Protein AF-A0A8B9H2R3-F1 (afdb_monomer)

Mean predicted aligned error: 11.05 Å

InterPro domains:
  IPR003730 Multi-copper polyphenol oxidoreductase [PF02578] (75-258)
  IPR003730 Multi-copper polyphenol oxidoreductase [PTHR30616] (64-264)
  IPR003730 Multi-copper polyphenol oxidoreductase [cd16833] (120-267)
  IPR011324 Cytotoxic necrotizing factor-like, catalytic [SSF64438] (66-261)
  IPR038371 Multi-copper polyphenol oxidoreductase superfamily [G3DSA:3.60.140.10] (55-264)

Solvent-accessible surface area (backbone atoms only — not comparable to full-atom values): 15216 Å² total; per-residue (Å²): 142,90,61,79,37,39,41,76,49,78,51,86,62,32,41,37,50,41,83,46,68,91,73,86,72,47,70,51,72,54,79,52,103,81,75,93,83,88,48,78,77,91,81,90,78,80,85,74,85,67,50,32,49,31,44,36,33,38,52,62,80,95,77,79,98,75,77,98,38,62,39,40,34,50,52,49,31,55,88,36,74,38,76,53,82,75,45,43,19,28,37,70,72,64,47,100,90,46,78,60,57,71,66,48,26,49,49,24,38,43,53,47,17,69,75,72,74,46,59,59,91,36,58,44,70,41,44,63,76,53,41,40,44,60,42,51,69,94,48,89,81,66,93,58,19,15,17,40,36,45,62,65,74,56,34,26,40,17,13,58,23,58,56,28,27,24,36,43,36,34,21,80,83,62,50,32,39,34,21,22,27,36,31,75,58,2,41,76,65,35,25,69,44,43,42,51,48,49,44,30,75,76,60,67,38,52,64,71,52,32,36,40,32,70,51,78,48,58,48,48,92,74,33,61,42,50,46,75,68,42,48,62,40,32,74,69,37,65,83,19,40,44,57,69,89,37,84,58,17,26,37,25,62,64,57,39,44,58,39,56,65,56,70,42,78,94,71,59,74,79,130

pLDDT: mean 73.92, std 25.94, range [20.73, 98.5]

Nearest PDB structures (foldseek):
  6dzd-assembly2_B  TM=8.893E-01  e=9.026E-15  Bacillus licheniformis
  6t0y-assembly1_A  TM=8.508E-01  e=7.280E-14  Geobacillus stearothermophilus
  1rw0-assembly1_B  TM=8.699E-01  e=1.132E-12  Salmonella enterica subsp. enterica serovar Typhi
  1z9t-assembly1_A  TM=8.827E-01  e=5.335E-12  Escherichia coli
  7f3v-assembly3_C  TM=8.731E-01  e=5.798E-11  Escherichia coli

Structure (mmCIF, N/CA/C/O backbone):
data_AF-A0A8B9H2R3-F1
#
_entry.id   AF-A0A8B9H2R3-F1
#
loop_
_atom_site.group_PDB
_atom_site.id
_atom_site.type_symbol
_atom_site.label_atom_id
_atom_site.label_alt_id
_atom_site.label_comp_id
_atom_site.label_asym_id
_atom_site.label_entity_id
_atom_site.label_seq_id
_atom_site.pdbx_PDB_ins_code
_atom_site.Cartn_x
_atom_site.Cartn_y
_atom_site.Cartn_z
_atom_site.occupancy
_atom_site.B_iso_or_equiv
_atom_site.auth_seq_id
_atom_site.auth_comp_id
_atom_site.auth_asym_id
_atom_site.auth_atom_id
_atom_site.pdbx_PDB_model_num
ATOM 1 N N . ASN A 1 1 ? -25.495 3.942 -13.132 1.00 41.50 1 ASN A N 1
ATOM 2 C CA . ASN A 1 1 ? -25.615 2.512 -13.490 1.00 41.50 1 ASN A CA 1
ATOM 3 C C . ASN A 1 1 ? -25.112 2.277 -14.911 1.00 41.50 1 ASN A C 1
ATOM 5 O O . ASN A 1 1 ? -25.701 2.877 -15.796 1.00 41.50 1 ASN A O 1
ATOM 9 N N . LYS A 1 2 ? -24.028 1.484 -15.089 1.00 25.61 2 LYS A N 1
ATOM 10 C CA . LYS A 1 2 ? -23.636 0.667 -16.282 1.00 25.61 2 LYS A CA 1
ATOM 11 C C . LYS A 1 2 ? -22.125 0.432 -16.533 1.00 25.61 2 LYS A C 1
ATOM 13 O O . LYS A 1 2 ? -21.813 -0.359 -17.412 1.00 25.61 2 LYS A O 1
ATOM 18 N N . HIS A 1 3 ? -21.182 0.993 -15.760 1.00 32.88 3 HIS A N 1
ATOM 19 C CA . HIS A 1 3 ? -19.737 0.777 -16.034 1.00 32.88 3 HIS A CA 1
ATOM 20 C C . HIS A 1 3 ? -18.832 0.483 -14.821 1.00 32.88 3 HIS A C 1
ATOM 22 O O . HIS A 1 3 ? -17.623 0.668 -14.923 1.00 32.88 3 HIS A O 1
ATOM 28 N N . LEU A 1 4 ? -19.368 0.016 -13.687 1.00 35.28 4 LEU A N 1
ATOM 29 C CA . LEU A 1 4 ? -18.526 -0.644 -12.678 1.00 35.28 4 LEU A CA 1
ATOM 30 C C . LEU A 1 4 ? -18.401 -2.123 -13.047 1.00 35.28 4 LEU A C 1
ATOM 32 O O . LEU A 1 4 ? -19.415 -2.803 -13.170 1.00 35.28 4 LEU A O 1
ATOM 36 N N . LYS A 1 5 ? -17.171 -2.600 -13.242 1.00 36.38 5 LYS A N 1
ATOM 37 C CA . LYS A 1 5 ? -16.864 -4.028 -13.407 1.00 36.38 5 LYS A CA 1
ATOM 38 C C . LYS A 1 5 ? -16.188 -4.524 -12.136 1.00 36.38 5 LYS A C 1
ATOM 40 O O . LYS A 1 5 ? -15.205 -3.915 -11.708 1.00 36.38 5 LYS A O 1
ATOM 45 N N . GLN A 1 6 ? -16.733 -5.587 -11.548 1.00 38.59 6 GLN A N 1
ATOM 46 C CA . GLN A 1 6 ? -16.267 -6.166 -10.292 1.00 38.59 6 GLN A CA 1
ATOM 47 C C . GLN A 1 6 ? -15.914 -7.639 -10.498 1.00 38.59 6 GLN A C 1
ATOM 49 O O . GLN A 1 6 ? -16.788 -8.455 -10.785 1.00 38.59 6 GLN A O 1
ATOM 54 N N . ILE A 1 7 ? -14.641 -7.994 -10.319 1.00 35.56 7 ILE A N 1
ATOM 55 C CA . ILE A 1 7 ? -14.217 -9.400 -10.270 1.00 35.56 7 ILE A CA 1
ATOM 56 C C . ILE A 1 7 ? -14.079 -9.785 -8.801 1.00 35.56 7 ILE A C 1
ATOM 58 O O . ILE A 1 7 ? -13.359 -9.122 -8.054 1.00 35.56 7 ILE A O 1
ATOM 62 N N . THR A 1 8 ? -14.764 -10.852 -8.397 1.00 36.47 8 THR A N 1
ATOM 63 C CA . THR A 1 8 ? -14.609 -11.447 -7.069 1.00 36.47 8 THR A CA 1
ATOM 64 C C . THR A 1 8 ? -13.958 -12.811 -7.219 1.00 36.47 8 THR A C 1
ATOM 66 O O . THR A 1 8 ? -14.508 -13.682 -7.891 1.00 36.47 8 THR A O 1
ATOM 69 N N . LEU A 1 9 ? -12.794 -12.992 -6.599 1.00 34.97 9 LEU A N 1
ATOM 70 C CA . LEU A 1 9 ? -12.113 -14.282 -6.525 1.00 34.97 9 LEU A CA 1
ATOM 71 C C . LEU A 1 9 ? -12.163 -14.794 -5.089 1.00 34.97 9 LEU A C 1
ATOM 73 O O . LEU A 1 9 ? -11.899 -14.051 -4.143 1.00 34.97 9 LEU A O 1
ATOM 77 N N . TYR A 1 10 ? -12.496 -16.072 -4.953 1.00 36.00 10 TYR A N 1
ATOM 78 C CA . TYR A 1 10 ? -12.460 -16.808 -3.697 1.00 36.00 10 TYR A CA 1
ATOM 79 C C . TYR A 1 10 ? -11.305 -17.797 -3.767 1.00 36.00 10 TYR A C 1
ATOM 81 O O . TYR A 1 10 ? -11.218 -18.563 -4.730 1.00 36.00 10 TYR A O 1
ATOM 89 N N . LYS A 1 11 ? -10.411 -17.780 -2.774 1.00 37.78 11 LYS A N 1
ATOM 90 C CA . LYS A 1 11 ? -9.340 -18.778 -2.664 1.00 37.78 11 LYS A CA 1
ATOM 91 C C . LYS A 1 11 ? -8.910 -18.920 -1.204 1.00 37.78 11 LYS A C 1
ATOM 93 O O . LYS A 1 11 ? -8.491 -17.936 -0.606 1.00 37.78 11 LYS A O 1
ATOM 98 N N . ASN A 1 12 ? -9.020 -20.135 -0.661 1.00 38.84 12 ASN A N 1
ATOM 99 C CA . ASN A 1 12 ? -8.671 -20.495 0.723 1.00 38.84 12 ASN A CA 1
ATOM 100 C C . ASN A 1 12 ? -9.286 -19.535 1.761 1.00 38.84 12 ASN A C 1
ATOM 102 O O . ASN A 1 12 ? -8.578 -18.894 2.529 1.00 38.84 12 ASN A O 1
ATOM 106 N N . ASP A 1 13 ? -10.615 -19.401 1.714 1.00 42.34 13 ASP A N 1
ATOM 107 C CA . ASP A 1 13 ? -11.462 -18.607 2.622 1.00 42.34 13 ASP A CA 1
ATOM 108 C C . ASP A 1 13 ? -11.302 -17.077 2.586 1.00 42.34 13 ASP A C 1
ATOM 110 O O . ASP A 1 13 ? -12.127 -16.371 3.164 1.00 42.34 13 ASP A O 1
ATOM 114 N N . LEU A 1 14 ? -10.338 -16.539 1.830 1.00 34.97 14 LEU A N 1
ATOM 115 C CA . LEU A 1 14 ? -10.198 -15.100 1.591 1.00 34.97 14 LEU A CA 1
ATOM 116 C C . LEU A 1 14 ? -10.980 -14.640 0.353 1.00 34.97 14 LEU A C 1
ATOM 118 O O . LEU A 1 14 ? -10.976 -15.288 -0.703 1.00 34.97 14 LEU A O 1
ATOM 122 N N . ARG A 1 15 ? -11.628 -13.474 0.479 1.00 45.41 15 ARG A N 1
ATOM 123 C CA . ARG A 1 15 ? -12.369 -12.812 -0.606 1.00 45.41 15 ARG A CA 1
ATOM 124 C C . ARG A 1 15 ? -11.544 -11.673 -1.199 1.00 45.41 15 ARG A C 1
ATOM 126 O O . ARG A 1 15 ? -11.228 -10.706 -0.505 1.00 45.41 15 ARG A O 1
ATOM 133 N N . PHE A 1 16 ? -11.265 -11.752 -2.497 1.00 41.09 16 PHE A N 1
ATOM 134 C CA . PHE A 1 16 ? -10.576 -10.704 -3.249 1.00 41.09 16 PHE A CA 1
ATOM 135 C C . PHE A 1 16 ? -11.549 -9.974 -4.167 1.00 41.09 16 PHE A C 1
ATOM 137 O O . PHE A 1 16 ? -12.263 -10.610 -4.944 1.00 41.09 16 PHE A O 1
ATOM 144 N N . LEU A 1 17 ? -11.560 -8.644 -4.099 1.00 41.75 17 LEU A N 1
ATOM 145 C CA . LEU A 1 17 ? -12.415 -7.781 -4.915 1.00 41.75 17 LEU A CA 1
ATOM 146 C C . LEU A 1 17 ? -11.566 -6.867 -5.800 1.00 41.75 17 LEU A C 1
ATOM 148 O O . LEU A 1 17 ? -10.666 -6.187 -5.316 1.00 41.75 17 LEU A O 1
ATOM 152 N N . PHE A 1 18 ? -11.882 -6.817 -7.092 1.00 40.34 18 PHE A N 1
ATOM 153 C CA . PHE A 1 18 ? -11.245 -5.928 -8.065 1.00 40.34 18 PHE A CA 1
ATOM 154 C C . PHE A 1 18 ? -12.298 -5.016 -8.688 1.00 40.34 18 PHE A C 1
ATOM 156 O O . PHE A 1 18 ? -13.289 -5.527 -9.204 1.00 40.34 18 PHE A O 1
ATOM 163 N N . PHE A 1 19 ? -12.076 -3.699 -8.693 1.00 38.72 19 PHE A N 1
ATOM 164 C CA . PHE A 1 19 ? -13.013 -2.713 -9.245 1.00 38.72 19 PHE A CA 1
ATOM 165 C C . PHE A 1 19 ? -12.395 -1.902 -10.385 1.00 38.72 19 PHE A C 1
ATOM 167 O O . PHE A 1 19 ? -11.256 -1.447 -10.290 1.00 38.72 19 PHE A O 1
ATOM 174 N N . PHE A 1 20 ? -13.183 -1.649 -11.435 1.00 36.44 20 PHE A N 1
ATOM 175 C CA . PHE A 1 20 ? -12.797 -0.790 -12.558 1.00 36.44 20 PHE A CA 1
ATOM 176 C C . PHE A 1 20 ? -13.928 0.178 -12.931 1.00 36.44 20 PHE A C 1
ATOM 178 O O . PHE A 1 20 ? -15.072 -0.252 -13.093 1.00 36.44 20 PHE A O 1
ATOM 185 N N . LYS A 1 21 ? -13.606 1.470 -13.112 1.00 31.61 21 LYS A N 1
ATOM 186 C CA . LYS A 1 21 ? -14.483 2.470 -13.752 1.00 31.61 21 LYS A CA 1
ATOM 187 C C . LYS A 1 21 ? -13.658 3.588 -14.406 1.00 31.61 21 LYS A C 1
ATOM 189 O O . LYS A 1 21 ? -12.812 4.200 -13.753 1.00 31.61 21 LYS A O 1
ATOM 194 N N . GLU A 1 22 ? -13.912 3.877 -15.681 1.00 32.72 22 GLU A N 1
ATOM 195 C CA . GLU A 1 22 ? -13.288 5.006 -16.386 1.00 32.72 22 GLU A CA 1
ATOM 196 C C . GLU A 1 22 ? -13.935 6.358 -16.019 1.00 32.72 22 GLU A C 1
ATOM 198 O O . GLU A 1 22 ? -15.051 6.411 -15.506 1.00 32.72 22 GLU A O 1
ATOM 203 N N . HIS A 1 23 ? -13.186 7.436 -16.285 1.00 28.81 23 HIS A N 1
ATOM 204 C CA . HIS A 1 23 ? -13.444 8.875 -16.070 1.00 28.81 23 HIS A CA 1
ATOM 205 C C . HIS A 1 23 ? -12.774 9.568 -14.865 1.00 28.81 23 HIS A C 1
ATOM 207 O O . HIS A 1 23 ? -12.112 8.962 -14.027 1.00 28.81 23 HIS A O 1
ATOM 213 N N . THR A 1 24 ? -12.712 10.887 -14.983 1.00 33.31 24 THR A N 1
ATOM 214 C CA . THR A 1 24 ? -11.730 11.847 -14.460 1.00 33.31 24 THR A CA 1
ATOM 215 C C . THR A 1 24 ? -11.852 12.095 -12.954 1.00 33.31 24 THR A C 1
ATOM 217 O O . THR A 1 24 ? -12.936 12.378 -12.472 1.00 33.31 24 THR A O 1
ATOM 220 N N . VAL A 1 25 ? -10.718 12.002 -12.238 1.00 33.78 25 VAL A N 1
ATOM 221 C CA . VAL A 1 25 ? -10.577 12.150 -10.768 1.00 33.78 25 VAL A CA 1
ATOM 222 C C . VAL A 1 25 ? -11.556 11.261 -9.972 1.00 33.78 25 VAL A C 1
ATOM 224 O O . VAL A 1 25 ? -12.448 11.738 -9.286 1.00 33.78 25 VAL A O 1
ATOM 227 N N . ASN A 1 26 ? -11.394 9.936 -10.059 1.00 38.72 26 ASN A N 1
ATOM 228 C CA . ASN A 1 26 ? -12.273 8.987 -9.362 1.00 38.72 26 ASN A CA 1
ATOM 229 C C . ASN A 1 26 ? -11.694 8.604 -7.992 1.00 38.72 26 ASN A C 1
ATOM 231 O O . ASN A 1 26 ? -10.784 7.779 -7.931 1.00 38.72 26 ASN A O 1
ATOM 235 N N . VAL A 1 27 ? -12.255 9.143 -6.907 1.00 31.55 27 VAL A N 1
ATOM 236 C CA . VAL A 1 27 ? -12.296 8.434 -5.618 1.00 31.55 27 VAL A CA 1
ATOM 237 C C . VAL A 1 27 ? -13.293 7.285 -5.794 1.00 31.55 27 VAL A C 1
ATOM 239 O O . VAL A 1 27 ? -14.453 7.511 -6.132 1.00 31.55 27 VAL A O 1
ATOM 242 N N . TYR A 1 28 ? -12.842 6.039 -5.648 1.00 34.47 28 TYR A N 1
ATOM 243 C CA . TYR A 1 28 ? -13.717 4.869 -5.759 1.00 34.47 28 TYR A CA 1
ATOM 244 C C . TYR A 1 28 ? -14.412 4.621 -4.424 1.00 34.47 28 TYR A C 1
ATOM 246 O O . TYR A 1 28 ? -13.976 3.779 -3.655 1.00 34.47 28 TYR A O 1
ATOM 254 N N . GLN A 1 29 ? -15.482 5.359 -4.147 1.00 29.75 29 GLN A N 1
ATOM 255 C CA . GLN A 1 29 ? -16.314 5.108 -2.975 1.00 29.75 29 GLN A CA 1
ATOM 256 C C . GLN A 1 29 ? -17.104 3.808 -3.191 1.00 29.75 29 GLN A C 1
ATOM 258 O O . GLN A 1 29 ? -17.998 3.747 -4.039 1.00 29.75 29 GLN A O 1
ATOM 263 N N . MET A 1 30 ? -16.750 2.748 -2.466 1.00 32.34 30 MET A N 1
ATOM 264 C CA . MET A 1 30 ? -17.578 1.548 -2.372 1.00 32.34 30 MET A CA 1
ATOM 265 C C . MET A 1 30 ? -18.584 1.761 -1.251 1.00 32.34 30 MET A C 1
ATOM 267 O O . MET A 1 30 ? -18.214 1.991 -0.104 1.00 32.34 30 MET A O 1
ATOM 271 N N . PHE A 1 31 ? -19.862 1.717 -1.611 1.00 24.84 31 PHE A N 1
ATOM 272 C CA . PHE A 1 31 ? -20.950 1.691 -0.649 1.00 24.84 31 PHE A CA 1
ATOM 273 C C . PHE A 1 31 ? -21.160 0.250 -0.189 1.00 24.84 31 PHE A C 1
ATOM 275 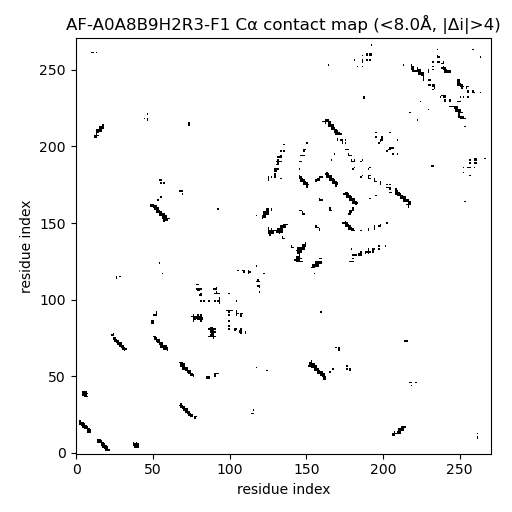O O . PHE A 1 31 ? -21.341 -0.631 -1.023 1.00 24.84 31 PHE A O 1
ATOM 282 N N . CYS A 1 32 ? -21.122 0.069 1.131 1.00 26.02 32 CYS A N 1
ATOM 283 C CA . CYS A 1 32 ? -21.693 -1.011 1.934 1.00 26.02 32 CYS A CA 1
ATOM 284 C C . CYS A 1 32 ? -21.542 -2.453 1.401 1.00 26.02 32 CYS A C 1
ATOM 286 O O . CYS A 1 32 ? -22.191 -2.868 0.441 1.00 26.02 32 CYS A O 1
ATOM 288 N N . ILE A 1 33 ? -20.787 -3.285 2.130 1.00 30.41 33 ILE A N 1
ATOM 289 C CA . ILE A 1 33 ? -20.855 -4.751 2.011 1.00 30.41 33 ILE A CA 1
ATOM 290 C C . ILE A 1 33 ? -22.127 -5.217 2.733 1.00 30.41 33 ILE A C 1
ATOM 292 O O . ILE A 1 33 ? -22.079 -5.783 3.816 1.00 30.41 33 ILE A O 1
ATOM 296 N N . ASN A 1 34 ? -23.280 -4.911 2.146 1.00 26.02 34 ASN A N 1
ATOM 297 C CA . ASN A 1 34 ? -24.566 -5.515 2.475 1.00 26.02 34 ASN A CA 1
ATOM 298 C C . ASN A 1 34 ? -25.500 -5.389 1.266 1.00 26.02 34 ASN A C 1
ATOM 300 O O . ASN A 1 34 ? -26.567 -4.799 1.357 1.00 26.02 34 ASN A O 1
ATOM 304 N N . GLN A 1 35 ? -25.067 -5.903 0.110 1.00 25.45 35 GLN A N 1
ATOM 305 C CA . GLN A 1 35 ? -25.917 -6.600 -0.865 1.00 25.45 35 GLN A CA 1
ATOM 306 C C . GLN A 1 35 ? -25.106 -7.033 -2.096 1.00 25.45 35 GLN A C 1
ATOM 308 O O . GLN A 1 35 ? -24.349 -6.284 -2.706 1.00 25.45 35 GLN A O 1
ATOM 313 N N . THR A 1 36 ? -25.275 -8.308 -2.414 1.00 30.78 36 THR A N 1
ATOM 314 C CA . THR A 1 36 ? -24.676 -9.112 -3.476 1.00 30.78 36 THR A CA 1
ATOM 315 C C . THR A 1 36 ? -24.929 -8.546 -4.873 1.00 30.78 36 THR A C 1
ATOM 317 O O . THR A 1 36 ? -26.082 -8.548 -5.269 1.00 30.78 36 THR A O 1
ATOM 320 N N . PHE A 1 37 ? -23.904 -8.207 -5.672 1.00 23.25 37 PHE A N 1
ATOM 321 C CA . PHE A 1 37 ? -24.012 -8.222 -7.146 1.00 23.25 37 PHE A CA 1
ATOM 322 C C . PHE A 1 37 ? -22.668 -8.535 -7.836 1.00 23.25 37 PHE A C 1
ATOM 324 O O . PHE A 1 37 ? -21.630 -7.950 -7.539 1.00 23.25 37 PHE A O 1
ATOM 331 N N . TYR A 1 38 ? -22.718 -9.501 -8.758 1.00 28.50 38 TYR A N 1
ATOM 332 C CA . TYR A 1 38 ? -21.613 -10.064 -9.543 1.00 28.50 38 TYR A CA 1
ATOM 333 C C . TYR A 1 38 ? -21.508 -9.383 -10.920 1.00 28.50 38 TYR A C 1
ATOM 335 O O . TYR A 1 38 ? -22.547 -9.039 -11.483 1.00 28.50 38 TYR A O 1
ATOM 343 N N . THR A 1 39 ? -20.302 -9.256 -11.508 1.00 20.73 39 THR A N 1
ATOM 344 C CA . THR A 1 39 ? -19.969 -9.723 -12.887 1.00 20.73 39 THR A CA 1
ATOM 345 C C . THR A 1 39 ? -18.567 -9.309 -13.391 1.00 20.73 39 THR A C 1
ATOM 347 O O . THR A 1 39 ? -18.139 -8.157 -13.293 1.00 20.73 39 THR A O 1
ATOM 350 N N . ASN A 1 40 ? -17.901 -10.299 -14.008 1.00 24.97 40 ASN A N 1
ATOM 351 C CA . ASN A 1 40 ? -16.568 -10.312 -14.632 1.00 24.97 40 ASN A CA 1
ATOM 352 C C . ASN A 1 40 ? -16.375 -9.323 -15.796 1.00 24.97 40 ASN A C 1
ATOM 354 O O . ASN A 1 40 ? -17.285 -9.204 -16.603 1.00 24.97 40 ASN A O 1
ATOM 358 N N . VAL A 1 41 ? -15.162 -8.752 -15.959 1.00 22.39 41 VAL A N 1
ATOM 359 C CA . VAL A 1 41 ? -14.411 -8.588 -17.240 1.00 22.39 41 VAL A CA 1
ATOM 360 C C . VAL A 1 41 ? -12.956 -8.147 -16.953 1.00 22.39 41 VAL A C 1
ATOM 362 O O . VAL A 1 41 ? -12.720 -7.223 -16.180 1.00 22.39 41 VAL A O 1
ATOM 365 N N . GLN A 1 42 ? -12.001 -8.770 -17.650 1.00 22.81 42 GLN A N 1
ATOM 366 C CA . GLN A 1 42 ? -10.558 -8.489 -17.690 1.00 22.81 42 GLN A CA 1
ATOM 367 C C . GLN A 1 42 ? -10.247 -7.288 -18.617 1.00 22.81 42 GLN A C 1
ATOM 369 O O . GLN A 1 42 ? -10.690 -7.283 -19.763 1.00 22.81 42 GLN A O 1
ATOM 374 N N . LEU A 1 43 ? -9.481 -6.281 -18.168 1.00 23.66 43 LEU A N 1
ATOM 375 C CA . LEU A 1 43 ? -8.948 -5.211 -19.034 1.00 23.66 43 LEU A CA 1
ATOM 376 C C . LEU A 1 43 ? -7.488 -4.874 -18.686 1.00 23.66 43 LEU A C 1
ATOM 378 O O . LEU A 1 43 ? -7.139 -4.655 -17.526 1.00 23.66 43 LEU A O 1
ATOM 382 N N . GLN A 1 44 ? -6.640 -4.825 -19.717 1.00 23.09 44 GLN A N 1
ATOM 383 C CA . GLN A 1 44 ? -5.236 -4.417 -19.652 1.00 23.09 44 GLN A CA 1
ATOM 384 C C . GLN A 1 44 ? -5.124 -2.885 -19.572 1.00 23.09 44 GLN A C 1
ATOM 386 O O . GLN A 1 44 ? -5.446 -2.185 -20.529 1.00 23.09 44 GLN A O 1
ATOM 391 N N . LEU A 1 45 ? -4.615 -2.358 -18.456 1.00 26.81 45 LEU A N 1
ATOM 392 C CA . LEU A 1 45 ? -4.216 -0.951 -18.344 1.00 26.81 45 LEU A CA 1
ATOM 393 C C . LEU A 1 45 ? -2.758 -0.794 -18.808 1.00 26.81 45 LEU A C 1
ATOM 395 O O . LEU A 1 45 ? -1.869 -1.476 -18.295 1.00 26.81 45 LEU A O 1
ATOM 399 N N . LYS A 1 46 ? -2.499 0.110 -19.765 1.00 22.59 46 LYS A N 1
ATOM 400 C CA . LYS A 1 46 ? -1.131 0.527 -20.127 1.00 22.59 46 LYS A CA 1
ATOM 401 C C . LYS A 1 46 ? -0.500 1.297 -18.951 1.00 22.59 46 LYS A C 1
ATOM 403 O O . LYS A 1 46 ? -1.199 2.103 -18.333 1.00 22.59 46 LYS A O 1
ATOM 408 N N . PRO A 1 47 ? 0.797 1.117 -18.643 1.00 30.12 47 PRO A N 1
ATOM 409 C CA . PRO A 1 47 ? 1.431 1.807 -17.526 1.00 30.12 47 PRO A CA 1
ATOM 410 C C . PRO A 1 47 ? 1.635 3.271 -17.890 1.00 30.12 47 PRO A C 1
ATOM 412 O O . PRO A 1 47 ? 2.405 3.590 -18.797 1.00 30.12 47 PRO A O 1
ATOM 415 N N . GLN A 1 48 ? 0.989 4.171 -17.158 1.00 30.70 48 GLN A N 1
ATOM 416 C CA . GLN A 1 48 ? 1.496 5.529 -17.055 1.00 30.70 48 GLN A CA 1
ATOM 417 C C . GLN A 1 48 ? 2.491 5.552 -15.901 1.00 30.70 48 GLN A C 1
ATOM 419 O O . GLN A 1 48 ? 2.125 5.347 -14.747 1.00 30.70 48 GLN A O 1
ATOM 424 N N . LYS A 1 49 ? 3.764 5.768 -16.243 1.00 30.42 49 LYS A N 1
ATOM 425 C CA . LYS A 1 49 ? 4.815 6.068 -15.274 1.00 30.42 49 LYS A CA 1
ATOM 426 C C . LYS A 1 49 ? 4.371 7.286 -14.440 1.00 30.42 49 LYS A C 1
ATOM 428 O O . LYS A 1 49 ? 3.799 8.232 -14.984 1.00 30.42 49 LYS A O 1
ATOM 433 N N . TYR A 1 50 ? 4.712 7.260 -13.153 1.00 36.25 50 TYR A N 1
ATOM 434 C CA . TYR A 1 50 ? 4.697 8.362 -12.172 1.00 36.25 50 TYR A CA 1
ATOM 435 C C . TYR A 1 50 ? 3.472 8.493 -11.230 1.00 36.25 50 TYR A C 1
ATOM 437 O O . TYR A 1 50 ? 2.339 8.706 -11.654 1.00 36.25 50 TYR A O 1
ATOM 445 N N . SER A 1 51 ? 3.825 8.388 -9.934 1.00 35.62 51 SER A N 1
ATOM 446 C CA . SER A 1 51 ? 3.154 8.615 -8.639 1.00 35.62 51 SER A CA 1
ATOM 447 C C . SER A 1 51 ? 1.639 8.474 -8.520 1.00 35.62 51 SER A C 1
ATOM 449 O O . SER A 1 51 ? 0.880 9.337 -8.949 1.00 35.62 51 SER A O 1
ATOM 451 N N . ILE A 1 52 ? 1.226 7.439 -7.784 1.00 44.12 52 ILE A N 1
ATOM 452 C CA . ILE A 1 52 ? -0.115 7.297 -7.228 1.00 44.12 52 ILE A CA 1
ATOM 453 C C . ILE A 1 52 ? 0.029 7.141 -5.696 1.00 44.12 52 ILE A C 1
ATOM 455 O O . ILE A 1 52 ? 0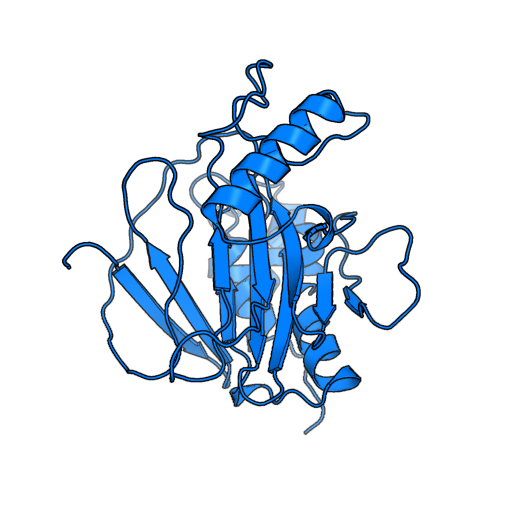.992 6.558 -5.199 1.00 44.12 52 ILE A O 1
ATOM 459 N N . THR A 1 53 ? -0.866 7.727 -4.907 1.00 44.19 53 THR A N 1
ATOM 460 C CA . THR A 1 53 ? -0.857 7.562 -3.441 1.00 44.19 53 THR A CA 1
ATOM 461 C C . THR A 1 53 ? -2.248 7.146 -2.992 1.00 44.19 53 THR A C 1
ATOM 463 O O . THR A 1 53 ? -3.237 7.735 -3.416 1.00 44.19 53 THR A O 1
ATOM 466 N N . PHE A 1 54 ? -2.359 6.104 -2.176 1.00 52.53 54 PHE A N 1
ATOM 467 C CA . PHE A 1 54 ? -3.621 5.389 -1.973 1.00 52.53 54 PHE A CA 1
ATOM 468 C C . PHE A 1 54 ? -4.056 5.403 -0.512 1.00 52.53 54 PHE A C 1
ATOM 470 O O . PHE A 1 54 ? -3.198 5.458 0.363 1.00 52.53 54 PHE A O 1
ATOM 477 N N . PHE A 1 55 ? -5.364 5.354 -0.242 1.00 40.09 55 PHE A N 1
ATOM 478 C CA . PHE A 1 55 ? -5.899 5.549 1.107 1.00 40.09 55 PHE A CA 1
ATOM 479 C C . PHE A 1 55 ? -7.178 4.742 1.381 1.00 40.09 55 PHE A C 1
ATOM 481 O O . PHE A 1 55 ? -7.974 4.449 0.494 1.00 40.09 55 PHE A O 1
ATOM 488 N N . LEU A 1 56 ? -7.376 4.388 2.644 1.00 44.66 56 LEU A N 1
ATOM 489 C CA . LEU A 1 56 ? -8.508 3.651 3.187 1.00 44.66 56 LEU A CA 1
ATOM 490 C C . LEU A 1 56 ? -9.044 4.428 4.390 1.00 44.66 56 LEU A C 1
ATOM 492 O O . LEU A 1 56 ? -8.301 4.722 5.319 1.00 44.66 56 LEU A O 1
ATOM 496 N N . ILE A 1 57 ? -10.322 4.784 4.364 1.00 44.47 57 ILE A N 1
ATOM 497 C CA . ILE A 1 57 ? -11.000 5.585 5.386 1.00 44.47 57 ILE A CA 1
ATOM 498 C C . ILE A 1 57 ? -11.853 4.653 6.256 1.00 44.47 57 ILE A C 1
ATOM 500 O O . ILE A 1 57 ? -12.876 4.123 5.820 1.00 44.47 57 ILE A O 1
ATOM 504 N N . LEU A 1 58 ? -11.505 4.515 7.531 1.00 42.44 58 LEU A N 1
ATOM 505 C CA . LEU A 1 58 ? -12.450 4.029 8.534 1.00 42.44 58 LEU A CA 1
ATOM 506 C C . LEU A 1 58 ? -13.392 5.184 8.889 1.00 42.44 58 LEU A C 1
ATOM 508 O O . LEU A 1 58 ? -13.153 5.961 9.814 1.00 42.44 58 LEU A O 1
ATOM 512 N N . GLN A 1 59 ? -14.459 5.340 8.111 1.00 37.97 59 GLN A N 1
ATOM 513 C CA . GLN A 1 59 ? -15.489 6.319 8.421 1.00 37.97 59 GLN A CA 1
ATOM 514 C C . GLN A 1 59 ? -16.443 5.699 9.436 1.00 37.97 59 GLN A C 1
ATOM 516 O O . GLN A 1 59 ? -17.176 4.763 9.143 1.00 37.97 59 GLN A O 1
ATOM 521 N N . THR A 1 60 ? -16.473 6.263 10.633 1.00 34.38 60 THR A N 1
ATOM 522 C CA . THR A 1 60 ? -17.663 6.189 11.471 1.00 34.38 60 THR A CA 1
ATOM 523 C C . THR A 1 60 ? -18.124 7.621 11.645 1.00 34.38 60 THR A C 1
ATOM 525 O O . THR A 1 60 ? -17.381 8.413 12.207 1.00 34.38 60 THR A O 1
ATOM 528 N N . HIS A 1 61 ? -19.301 7.980 11.138 1.00 32.88 61 HIS A N 1
ATOM 529 C CA . HIS A 1 61 ? -20.313 8.589 11.995 1.00 32.88 61 HIS A CA 1
ATOM 530 C C . HIS A 1 61 ? -21.675 8.711 11.308 1.00 32.88 61 HIS A C 1
ATOM 532 O O . HIS A 1 61 ? -21.813 9.131 10.164 1.00 32.88 61 HIS A O 1
ATOM 538 N N . SER A 1 62 ? -22.669 8.326 12.109 1.00 39.62 62 SER A N 1
ATOM 539 C CA . SER A 1 62 ? -24.100 8.587 12.021 1.00 39.62 62 SER A CA 1
ATOM 540 C C . SER A 1 62 ? -24.447 9.953 11.428 1.00 39.62 62 SER A C 1
ATOM 542 O O . SER A 1 62 ? -24.329 10.952 12.131 1.00 39.62 62 SER A O 1
ATOM 544 N N . ILE A 1 63 ? -25.034 9.956 10.229 1.00 35.00 63 ILE A N 1
ATOM 545 C CA . ILE A 1 63 ? -26.212 10.771 9.906 1.00 35.00 63 ILE A CA 1
ATOM 546 C C . ILE A 1 63 ? -27.114 9.907 9.009 1.00 35.00 63 ILE A C 1
ATOM 548 O O . ILE A 1 63 ? -26.757 9.573 7.885 1.00 35.00 63 ILE A O 1
ATOM 552 N N . SER A 1 64 ? -28.286 9.546 9.536 1.00 34.06 64 SER A N 1
ATOM 553 C CA . SER A 1 64 ? -29.364 8.755 8.914 1.00 34.06 64 SER A CA 1
ATOM 554 C C . SER A 1 64 ? -29.092 7.255 8.670 1.00 34.06 64 SER A C 1
ATOM 556 O O . SER A 1 64 ? -28.494 6.839 7.689 1.00 34.06 64 SER A O 1
ATOM 558 N N . ASN A 1 65 ? -29.584 6.439 9.608 1.00 32.38 65 ASN A N 1
ATOM 559 C CA . ASN A 1 65 ? -30.091 5.068 9.453 1.00 32.38 65 ASN A CA 1
ATOM 560 C C . ASN A 1 65 ? -29.560 4.222 8.269 1.00 32.38 65 ASN A C 1
ATOM 562 O O . ASN A 1 65 ? -30.321 3.908 7.358 1.00 32.38 65 ASN A O 1
ATOM 566 N N . SER A 1 66 ? -28.292 3.788 8.300 1.00 36.47 66 SER A N 1
ATOM 567 C CA . SER A 1 66 ? -27.865 2.438 7.852 1.00 36.47 66 SER A CA 1
ATOM 568 C C . SER A 1 66 ? -26.355 2.163 8.065 1.00 36.47 66 SER A C 1
ATOM 570 O O . SER A 1 66 ? -25.501 2.748 7.416 1.00 36.47 66 SER A O 1
ATOM 572 N N . THR A 1 67 ? -26.075 1.263 9.021 1.00 44.59 67 THR A N 1
ATOM 573 C CA . THR A 1 67 ? -24.955 0.297 9.215 1.00 44.59 67 THR A CA 1
ATOM 574 C C . THR A 1 67 ? -23.499 0.585 8.777 1.00 44.59 67 THR A C 1
ATOM 576 O O . THR A 1 67 ? -23.219 0.749 7.595 1.00 44.59 67 THR A O 1
ATOM 579 N N . ASP A 1 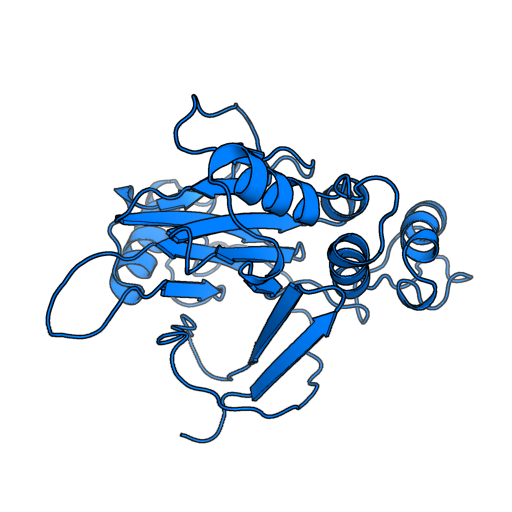68 ? -22.574 0.456 9.748 1.00 53.00 68 ASP A N 1
ATOM 580 C CA . ASP A 1 68 ? -21.166 -0.011 9.665 1.00 53.00 68 ASP A CA 1
ATOM 581 C C . ASP A 1 68 ? -20.547 -0.111 8.250 1.00 53.00 68 ASP A C 1
ATOM 583 O O . ASP A 1 68 ? -20.453 -1.193 7.669 1.00 53.00 68 ASP A O 1
ATOM 587 N N . CYS A 1 69 ? -20.104 1.016 7.683 1.00 61.69 69 CYS A N 1
ATOM 588 C CA . CYS A 1 69 ? -19.523 1.070 6.339 1.00 61.69 69 CYS A CA 1
ATOM 589 C C . CYS A 1 69 ? -18.075 1.574 6.375 1.00 61.69 69 CYS A C 1
ATOM 591 O O . CYS A 1 69 ? -17.786 2.603 6.976 1.00 61.69 69 CYS A O 1
ATOM 593 N N . PHE A 1 70 ? -17.172 0.882 5.679 1.00 71.12 70 PHE A N 1
ATOM 594 C CA . PHE A 1 70 ? -15.812 1.364 5.426 1.00 71.12 70 PHE A CA 1
ATOM 595 C C . PHE A 1 70 ? -15.796 2.155 4.124 1.00 71.12 70 PHE A C 1
ATOM 597 O O . PHE A 1 70 ? -16.317 1.687 3.111 1.00 71.12 70 PHE A O 1
ATOM 604 N N . SER A 1 71 ? -15.155 3.318 4.134 1.00 78.06 71 SER A N 1
ATOM 605 C CA . SER A 1 71 ? -14.908 4.100 2.926 1.00 78.06 71 SER A CA 1
ATOM 606 C C . SER A 1 71 ? -13.504 3.785 2.420 1.00 78.06 71 SER A C 1
ATOM 608 O O . SER A 1 71 ? -12.552 3.669 3.180 1.00 78.06 71 SER A O 1
ATOM 610 N N . HIS A 1 72 ? -13.320 3.621 1.119 1.00 79.75 72 HIS A N 1
ATOM 611 C CA . HIS A 1 72 ? -11.997 3.326 0.570 1.00 79.75 72 HIS A CA 1
ATOM 612 C C . HIS A 1 72 ? -11.778 4.049 -0.749 1.00 79.75 72 HIS A C 1
ATOM 614 O O . HIS A 1 72 ? -12.725 4.586 -1.319 1.00 79.75 72 HIS A O 1
ATOM 620 N N . GLY A 1 73 ? -10.538 4.112 -1.230 1.00 79.75 73 GLY A N 1
ATOM 621 C CA . GLY A 1 73 ? -10.284 4.735 -2.516 1.00 79.75 73 GLY A CA 1
ATOM 622 C C . GLY A 1 73 ? -8.851 4.612 -3.009 1.00 79.75 73 GLY A C 1
ATOM 623 O O . GLY A 1 73 ? -7.879 4.563 -2.261 1.00 79.75 73 GLY A O 1
ATOM 624 N N . PHE A 1 74 ? -8.713 4.636 -4.329 1.00 79.94 74 PHE A N 1
ATOM 625 C CA . PHE A 1 74 ? -7.421 4.767 -4.982 1.00 79.94 74 PHE A CA 1
ATOM 626 C C . PHE A 1 74 ? -7.379 6.108 -5.708 1.00 79.94 74 PHE A C 1
ATOM 628 O O . PHE A 1 74 ? -8.198 6.335 -6.599 1.00 79.94 74 PHE A O 1
ATOM 635 N N . THR A 1 75 ? -6.460 7.006 -5.330 1.00 82.38 75 THR A N 1
ATOM 636 C CA . THR A 1 75 ? -6.338 8.283 -6.047 1.00 82.38 75 THR A CA 1
ATOM 637 C C . THR A 1 75 ? -5.800 8.067 -7.457 1.00 82.38 75 THR A C 1
ATOM 639 O O . THR A 1 75 ? -5.243 7.024 -7.799 1.00 82.38 75 THR A O 1
ATOM 642 N N . LYS A 1 76 ? -5.952 9.094 -8.287 1.00 81.25 76 LYS A N 1
ATOM 643 C CA . LYS A 1 76 ? -5.175 9.274 -9.513 1.00 81.25 76 LYS A CA 1
ATOM 644 C C . LYS A 1 76 ? -4.203 10.428 -9.279 1.00 81.25 76 LYS A C 1
ATOM 646 O O . LYS A 1 76 ? -4.402 11.233 -8.378 1.00 81.25 76 LYS A O 1
ATOM 651 N N . ARG A 1 77 ? -3.223 10.598 -10.166 1.00 83.88 77 ARG A N 1
ATOM 652 C CA . ARG A 1 77 ? -2.321 11.765 -10.148 1.00 83.88 77 ARG A CA 1
ATOM 653 C C . ARG A 1 77 ? -2.997 13.108 -10.478 1.00 83.88 77 ARG A C 1
ATOM 655 O O . ARG A 1 77 ? -2.338 14.140 -10.499 1.00 83.88 77 ARG A O 1
ATOM 662 N N . THR A 1 78 ? -4.281 13.126 -10.818 1.00 86.00 78 THR A N 1
ATOM 663 C CA . THR A 1 78 ? -5.030 14.320 -11.250 1.00 86.00 78 THR A CA 1
ATOM 664 C C . THR A 1 78 ? -5.778 14.974 -10.087 1.00 86.00 78 THR A C 1
ATOM 666 O O . THR A 1 78 ? -6.297 14.252 -9.242 1.00 86.00 78 THR A O 1
ATOM 669 N N . GLY A 1 79 ? -5.930 16.301 -10.104 1.00 84.69 79 GLY A N 1
ATOM 670 C CA . GLY A 1 79 ? -6.775 17.050 -9.158 1.00 84.69 79 GLY A CA 1
ATOM 671 C C . GLY A 1 79 ? -6.022 17.815 -8.064 1.00 84.69 79 GLY A C 1
ATOM 672 O O . GLY A 1 79 ? -6.656 18.418 -7.199 1.00 84.69 79 GLY A O 1
ATOM 673 N N . GLY A 1 80 ? -4.688 17.814 -8.096 1.00 91.12 80 GLY A N 1
ATOM 674 C CA . GLY A 1 80 ? -3.865 18.561 -7.144 1.00 91.12 80 GLY A CA 1
ATOM 675 C C . GLY A 1 80 ? -3.221 19.811 -7.740 1.00 91.12 80 GLY A C 1
ATOM 676 O O . GLY A 1 80 ? -3.628 20.284 -8.801 1.00 91.12 80 GLY A O 1
ATOM 677 N N . ILE A 1 81 ? -2.221 20.342 -7.040 1.00 94.62 81 ILE A N 1
ATOM 678 C CA . ILE A 1 81 ? -1.525 21.594 -7.367 1.00 94.62 81 ILE A CA 1
ATOM 679 C C . ILE A 1 81 ? -0.011 21.439 -7.570 1.00 94.62 81 ILE A C 1
ATOM 681 O O . ILE A 1 81 ? 0.691 22.432 -7.747 1.00 94.62 81 ILE A O 1
ATOM 685 N N . SER A 1 82 ? 0.513 20.212 -7.559 1.00 92.12 82 SER A N 1
ATOM 686 C CA . SER A 1 82 ? 1.924 19.950 -7.844 1.00 92.12 82 SER A CA 1
ATOM 687 C C . SER A 1 82 ? 2.263 20.361 -9.279 1.00 92.12 82 SER A C 1
ATOM 689 O O . SER A 1 82 ? 1.644 19.890 -10.240 1.00 92.12 82 SER A O 1
ATOM 691 N N . SER A 1 83 ? 3.256 21.237 -9.433 1.00 91.25 83 SER A N 1
ATOM 692 C CA . SER A 1 83 ? 3.659 21.807 -10.728 1.00 91.25 83 SER A CA 1
ATOM 693 C C . SER A 1 83 ? 4.842 21.082 -11.373 1.00 91.25 83 SER A C 1
ATOM 695 O O . SER A 1 83 ? 5.015 21.144 -12.589 1.00 91.25 83 SER A O 1
ATOM 697 N N . ILE A 1 84 ? 5.641 20.351 -10.590 1.00 89.12 84 ILE A N 1
ATOM 698 C CA . ILE A 1 84 ? 6.767 19.562 -11.102 1.00 89.12 84 ILE A CA 1
ATOM 699 C C . ILE A 1 84 ? 6.221 18.455 -12.006 1.00 89.12 84 ILE A C 1
ATOM 701 O O . ILE A 1 84 ? 5.402 17.653 -11.572 1.00 89.12 84 ILE A O 1
ATOM 705 N N . SER A 1 85 ? 6.692 18.363 -13.250 1.00 86.88 85 SER A N 1
ATOM 706 C CA . SER A 1 85 ? 6.135 17.461 -14.277 1.00 86.88 85 SER A CA 1
ATOM 707 C C . SER A 1 85 ? 6.040 15.986 -13.849 1.00 86.88 85 SER A C 1
ATOM 709 O O . SER A 1 85 ? 5.067 15.294 -14.163 1.00 86.88 85 SER A O 1
ATOM 711 N N . THR A 1 86 ? 7.013 15.500 -13.077 1.00 85.69 86 THR A N 1
ATOM 712 C CA . THR A 1 86 ? 7.052 14.125 -12.550 1.00 85.69 86 THR A CA 1
ATOM 713 C C . THR A 1 86 ? 6.166 13.902 -11.321 1.00 85.69 86 THR A C 1
ATOM 715 O O . THR A 1 86 ? 5.902 12.752 -10.977 1.00 85.69 86 THR A O 1
ATOM 718 N N . LEU A 1 87 ? 5.690 14.973 -10.679 1.00 86.44 87 LEU A N 1
ATOM 719 C CA . LEU A 1 87 ? 4.829 14.950 -9.488 1.00 86.44 87 LEU A CA 1
ATOM 720 C C . LEU A 1 87 ? 3.425 15.507 -9.767 1.00 86.44 87 LEU A C 1
ATOM 722 O O . LEU A 1 87 ? 2.520 15.349 -8.954 1.00 86.44 87 LEU A O 1
ATOM 726 N N . SER A 1 88 ? 3.223 16.143 -10.923 1.00 86.56 88 SER A N 1
ATOM 727 C CA . SER A 1 88 ? 1.975 16.814 -11.249 1.00 86.56 88 SER A CA 1
ATOM 728 C C . SER A 1 88 ? 0.831 15.809 -11.399 1.00 86.56 88 SER A C 1
ATOM 730 O O . SER A 1 88 ? 0.978 14.783 -12.063 1.00 86.56 88 SER A O 1
ATOM 732 N N . SER A 1 89 ? -0.345 16.024 -10.825 1.00 90.12 89 SER A N 1
ATOM 733 C CA . SER A 1 89 ? -0.808 17.203 -10.075 1.00 90.12 89 SER A CA 1
ATOM 734 C C . SER A 1 89 ? -1.103 16.903 -8.601 1.00 90.12 89 SER A C 1
ATOM 736 O O . SER A 1 89 ? -0.923 17.775 -7.765 1.00 90.12 89 SER A O 1
ATOM 738 N N . LEU A 1 90 ? -1.544 15.688 -8.260 1.00 90.19 90 LEU A N 1
ATOM 739 C CA . LEU A 1 90 ? -1.970 15.292 -6.915 1.00 90.19 90 LEU A CA 1
ATOM 740 C C . LEU A 1 90 ? -0.912 14.410 -6.247 1.00 90.19 90 LEU A C 1
ATOM 742 O O . LEU A 1 90 ? -1.093 13.205 -6.084 1.00 90.19 90 LEU A O 1
ATOM 746 N N . ASN A 1 91 ? 0.213 15.009 -5.875 1.00 90.19 91 ASN A N 1
ATOM 747 C CA . ASN A 1 91 ? 1.229 14.320 -5.093 1.00 90.19 91 ASN A CA 1
ATOM 748 C C . ASN A 1 91 ? 0.930 14.444 -3.592 1.00 90.19 91 ASN A C 1
ATOM 750 O O . ASN A 1 91 ? 0.832 15.547 -3.056 1.00 90.19 91 ASN A O 1
ATOM 754 N N . LEU A 1 92 ? 0.807 13.306 -2.912 1.00 89.06 92 LEU A N 1
ATOM 755 C CA . LEU A 1 92 ? 0.452 13.228 -1.487 1.00 89.06 92 LEU A CA 1
ATOM 756 C C . LEU A 1 92 ? 1.640 12.853 -0.592 1.00 89.06 92 LEU A C 1
ATOM 758 O O . LEU A 1 92 ? 1.466 12.558 0.586 1.00 89.06 92 LEU A O 1
ATOM 762 N N . PHE A 1 93 ? 2.848 12.817 -1.149 1.00 83.81 93 PHE A N 1
ATOM 763 C CA . PHE A 1 93 ? 4.045 12.422 -0.422 1.00 83.81 93 PHE A CA 1
ATOM 764 C C . PHE A 1 93 ? 5.251 13.246 -0.874 1.00 83.81 93 PHE A C 1
ATOM 766 O O . PHE A 1 93 ? 5.469 13.448 -2.067 1.00 83.81 93 PHE A O 1
ATOM 773 N N . SER A 1 94 ? 6.070 13.690 0.075 1.00 79.19 94 SER A N 1
ATOM 774 C CA . SER A 1 94 ? 7.354 14.334 -0.210 1.00 79.19 94 SER A CA 1
ATOM 775 C C . SER A 1 94 ? 8.468 13.563 0.482 1.00 79.19 94 SER A C 1
ATOM 777 O O . SER A 1 94 ? 8.312 13.092 1.606 1.00 79.19 94 SER A O 1
ATOM 77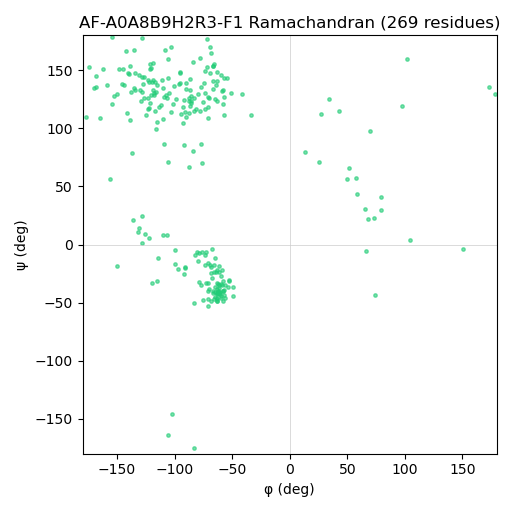9 N N . SER A 1 95 ? 9.597 13.416 -0.204 1.00 72.69 95 SER A N 1
ATOM 780 C CA . SER A 1 95 ? 10.806 12.794 0.337 1.00 72.69 95 SER A CA 1
ATOM 781 C C . SER A 1 95 ? 12.028 13.621 -0.025 1.00 72.69 95 SER A C 1
ATOM 783 O O . SER A 1 95 ? 11.992 14.446 -0.938 1.00 72.69 95 SER A O 1
ATOM 785 N N . SER A 1 96 ? 13.160 13.329 0.612 1.00 69.88 96 SER A N 1
ATOM 786 C CA . SER A 1 96 ? 14.450 13.939 0.263 1.00 69.88 96 SER A CA 1
ATOM 787 C C . SER A 1 96 ? 14.804 13.805 -1.229 1.00 69.88 96 SER A C 1
ATOM 789 O O . SER A 1 96 ? 15.444 14.692 -1.794 1.00 69.88 96 SER A O 1
ATOM 791 N N . ARG A 1 97 ? 14.344 12.729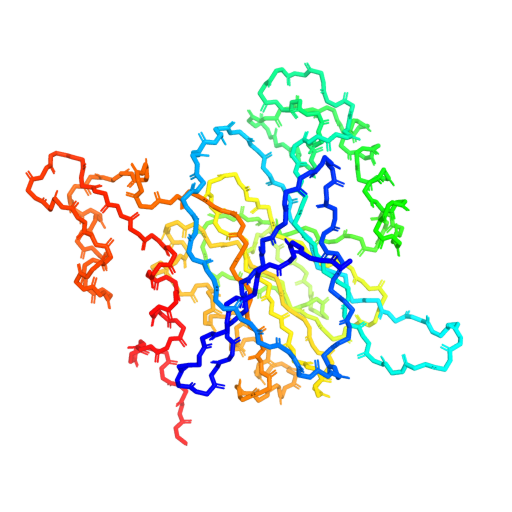 -1.886 1.00 64.50 97 ARG A N 1
ATOM 792 C CA . ARG A 1 97 ? 14.600 12.425 -3.305 1.00 64.50 97 ARG A CA 1
ATOM 793 C C . ARG A 1 97 ? 13.550 12.978 -4.276 1.00 64.50 97 ARG A C 1
ATOM 795 O O . ARG A 1 97 ? 13.838 13.085 -5.463 1.00 64.50 97 ARG A O 1
ATOM 802 N N . ARG A 1 98 ? 12.336 13.295 -3.814 1.00 63.84 98 ARG A N 1
ATOM 803 C CA . ARG A 1 98 ? 11.219 13.789 -4.645 1.00 63.84 98 ARG A CA 1
ATOM 804 C C . ARG A 1 98 ? 10.507 14.903 -3.898 1.00 63.84 98 ARG A C 1
ATOM 806 O O . ARG A 1 98 ? 9.826 14.624 -2.914 1.00 63.84 98 ARG A O 1
ATOM 813 N N . ARG A 1 99 ? 10.695 16.145 -4.344 1.00 71.56 99 ARG A N 1
ATOM 814 C CA . ARG A 1 99 ? 10.319 17.324 -3.564 1.00 71.56 99 ARG A CA 1
ATOM 815 C C . ARG A 1 99 ? 9.233 18.137 -4.244 1.00 71.56 99 ARG A C 1
ATOM 817 O O . ARG A 1 99 ? 9.538 18.973 -5.079 1.00 71.56 99 ARG A O 1
ATOM 824 N N . ASP A 1 100 ? 8.001 17.933 -3.800 1.00 85.75 100 ASP A N 1
ATOM 825 C CA . ASP A 1 100 ? 7.092 19.062 -3.601 1.00 85.75 100 ASP A CA 1
ATOM 826 C C . ASP A 1 100 ? 7.363 19.683 -2.224 1.00 85.75 100 ASP A C 1
ATOM 828 O O . ASP A 1 100 ? 7.876 19.011 -1.318 1.00 85.75 100 ASP A O 1
ATOM 832 N N . SER A 1 101 ? 6.997 20.955 -2.050 1.00 89.75 101 SER A N 1
ATOM 833 C CA . SER A 1 101 ? 6.993 21.580 -0.726 1.00 89.75 101 SER A CA 1
ATOM 834 C C . SER A 1 101 ? 5.947 20.920 0.180 1.00 89.75 101 SER A C 1
ATOM 836 O O . SER A 1 101 ? 4.947 20.366 -0.283 1.00 89.75 101 SER A O 1
ATOM 838 N N . THR A 1 102 ? 6.151 21.005 1.495 1.00 90.25 102 THR A N 1
ATOM 839 C CA . THR A 1 102 ? 5.177 20.510 2.480 1.00 90.25 102 THR A CA 1
ATOM 840 C C . THR A 1 102 ? 3.818 21.192 2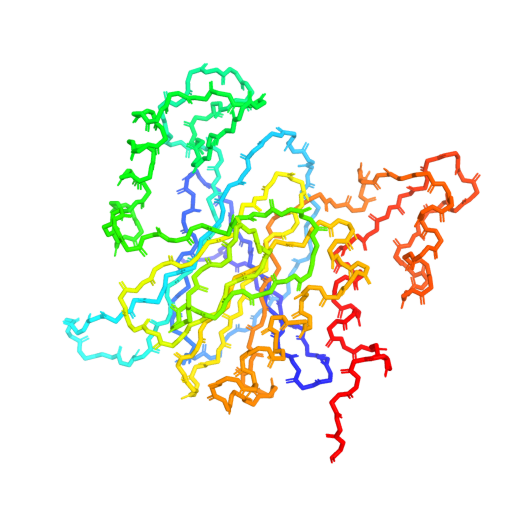.327 1.00 90.25 102 THR A C 1
ATOM 842 O O . THR A 1 102 ? 2.798 20.527 2.462 1.00 90.25 102 THR A O 1
ATOM 845 N N . ALA A 1 103 ? 3.792 22.478 1.958 1.00 93.88 103 ALA A N 1
ATOM 846 C CA . ALA A 1 103 ? 2.562 23.222 1.683 1.00 93.88 103 ALA A CA 1
ATOM 847 C C . ALA A 1 103 ? 1.779 22.656 0.482 1.00 93.88 103 ALA A C 1
ATOM 849 O O . ALA A 1 103 ? 0.561 22.517 0.557 1.00 93.88 103 ALA A O 1
ATOM 850 N N . VAL A 1 104 ? 2.468 22.275 -0.601 1.00 93.88 104 VAL A N 1
ATOM 851 C CA . VAL A 1 104 ? 1.834 21.661 -1.783 1.00 93.88 104 VAL A CA 1
ATOM 852 C C . VAL A 1 104 ? 1.233 20.299 -1.439 1.00 93.88 104 VAL A C 1
ATOM 854 O O . VAL A 1 104 ? 0.085 20.026 -1.786 1.00 93.88 104 VAL A O 1
ATOM 857 N N . VAL A 1 105 ? 1.976 19.458 -0.714 1.00 92.75 105 VAL A N 1
ATOM 858 C CA . VAL A 1 105 ? 1.477 18.145 -0.277 1.00 92.75 105 VAL A CA 1
ATOM 859 C C . VAL A 1 105 ? 0.304 18.287 0.696 1.00 92.75 105 VAL A C 1
ATOM 861 O O . VAL A 1 105 ? -0.681 17.563 0.563 1.00 92.75 105 VAL A O 1
ATOM 864 N N . ALA A 1 106 ? 0.371 19.239 1.631 1.00 94.50 106 ALA A N 1
ATOM 865 C CA . ALA A 1 106 ? -0.711 19.514 2.573 1.00 94.50 106 ALA A CA 1
ATOM 866 C C . ALA A 1 106 ? -1.990 19.986 1.862 1.00 94.50 106 ALA A C 1
ATOM 868 O O . ALA A 1 106 ? -3.074 19.498 2.174 1.00 94.50 106 ALA A O 1
ATOM 869 N N . GLU A 1 107 ? -1.881 20.868 0.865 1.00 95.94 107 GLU A N 1
ATOM 870 C CA . GLU A 1 107 ? -3.037 21.303 0.071 1.00 95.94 107 GLU A CA 1
ATOM 871 C C . GLU A 1 107 ? -3.610 20.161 -0.780 1.00 95.94 107 GLU A C 1
ATOM 873 O O . GLU A 1 107 ? -4.828 19.997 -0.851 1.00 95.94 107 GLU A O 1
ATOM 878 N N . ASN A 1 108 ? -2.763 19.320 -1.381 1.00 93.62 108 ASN A N 1
ATOM 879 C CA . ASN A 1 108 ? -3.221 18.125 -2.095 1.00 93.62 108 ASN A CA 1
ATOM 880 C C . ASN A 1 108 ? -3.977 17.163 -1.163 1.00 93.62 108 ASN A C 1
ATOM 882 O O . ASN A 1 108 ? -5.021 16.632 -1.548 1.00 93.62 108 ASN A O 1
ATOM 886 N N . LEU A 1 109 ? -3.492 16.969 0.068 1.00 93.38 109 LEU A N 1
ATOM 887 C CA . LEU A 1 109 ? -4.171 16.156 1.075 1.00 93.38 109 LEU A CA 1
ATOM 888 C C . LEU A 1 109 ? -5.498 16.783 1.514 1.00 93.38 109 LEU A C 1
ATOM 890 O O . LEU A 1 109 ? -6.496 16.076 1.603 1.00 93.38 109 LEU A O 1
ATOM 894 N N . ARG A 1 110 ? -5.545 18.104 1.719 1.00 95.38 110 ARG A N 1
ATOM 895 C CA . ARG A 1 110 ? -6.783 18.829 2.039 1.00 95.38 110 ARG A CA 1
ATOM 896 C C . ARG A 1 110 ? -7.827 18.688 0.931 1.00 95.38 110 ARG A C 1
ATOM 898 O O . ARG A 1 110 ? -8.995 18.441 1.217 1.00 95.38 110 ARG A O 1
ATOM 905 N N . ARG A 1 111 ? -7.419 18.795 -0.339 1.00 91.69 111 ARG A N 1
ATOM 906 C CA . ARG A 1 111 ? -8.300 18.571 -1.501 1.00 91.69 111 ARG A CA 1
ATOM 907 C C . ARG A 1 111 ? -8.831 17.149 -1.552 1.00 91.69 111 ARG A C 1
ATOM 909 O O . ARG A 1 111 ? -10.009 16.956 -1.844 1.00 91.69 111 ARG A O 1
ATOM 916 N N . LEU A 1 112 ? -7.975 16.170 -1.265 1.00 87.25 112 LEU A N 1
ATOM 917 C CA . LEU A 1 112 ? -8.399 14.782 -1.176 1.00 87.25 112 LEU A CA 1
ATOM 918 C C . LEU A 1 112 ? -9.414 14.588 -0.043 1.00 87.25 112 LEU A C 1
ATOM 920 O O . LEU A 1 112 ? -10.467 14.003 -0.279 1.00 87.25 112 LEU A O 1
ATOM 924 N N . GLY A 1 113 ? -9.111 15.106 1.147 1.00 85.50 113 GLY A N 1
ATOM 925 C CA . GLY A 1 113 ? -9.977 15.037 2.319 1.00 85.50 113 GLY A CA 1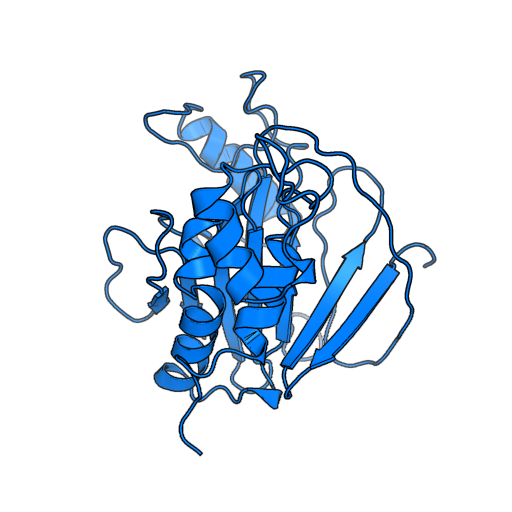
ATOM 926 C C . GLY A 1 113 ? -11.361 15.622 2.060 1.00 85.50 113 GLY A C 1
ATOM 927 O O . GLY A 1 113 ? -12.364 14.956 2.302 1.00 85.50 113 GLY A O 1
ATOM 928 N N . LEU A 1 114 ? -11.423 16.798 1.424 1.00 86.75 114 LEU A N 1
ATOM 929 C CA . LEU A 1 114 ? -12.679 17.437 1.022 1.00 86.75 114 LEU A CA 1
ATOM 930 C C . LEU A 1 114 ? -13.528 16.555 0.090 1.00 86.75 114 LEU A C 1
ATOM 932 O O . LEU A 1 114 ? -14.746 16.525 0.216 1.00 86.75 114 LEU A O 1
ATOM 936 N N . GLN A 1 115 ? -12.898 15.849 -0.854 1.00 83.50 115 GLN A N 1
ATOM 937 C CA . GLN A 1 115 ? -13.606 14.981 -1.803 1.00 83.50 115 GLN A CA 1
ATOM 938 C C . GLN A 1 115 ? -14.003 13.632 -1.198 1.00 83.50 115 GLN A C 1
ATOM 940 O O . GLN A 1 115 ? -15.012 13.055 -1.589 1.00 83.50 115 GLN A O 1
ATOM 945 N N . ALA A 1 116 ? -13.198 13.109 -0.276 1.00 80.44 116 ALA A N 1
ATOM 946 C CA . ALA A 1 116 ? -13.380 11.778 0.291 1.00 80.44 116 ALA A CA 1
ATOM 947 C C . ALA A 1 116 ? -14.069 11.783 1.670 1.00 80.44 116 ALA A C 1
ATOM 949 O O . ALA A 1 116 ? -14.384 10.719 2.198 1.00 80.44 116 ALA A O 1
ATOM 950 N N . GLY A 1 117 ? -14.331 12.963 2.241 1.00 83.38 117 GLY A N 1
ATOM 951 C CA . GLY A 1 117 ? -15.052 13.139 3.500 1.00 83.38 117 GLY A CA 1
ATOM 952 C C . GLY A 1 117 ? -14.202 12.886 4.747 1.00 83.38 117 GLY A C 1
ATOM 953 O O . GLY A 1 117 ? -14.681 12.248 5.683 1.00 83.38 117 GLY A O 1
ATOM 954 N N . PHE A 1 118 ? -12.949 13.346 4.759 1.00 84.31 118 PHE A N 1
ATOM 955 C CA . PHE A 1 118 ? -12.085 13.302 5.943 1.00 84.31 118 PHE A CA 1
ATOM 956 C C . PHE A 1 118 ? -11.275 14.587 6.112 1.00 84.31 118 PHE A C 1
ATOM 958 O O . PHE A 1 118 ? -10.934 15.261 5.141 1.00 84.31 118 PHE A O 1
ATOM 965 N N . GLU A 1 119 ? -10.904 14.887 7.350 1.00 91.38 119 GLU A N 1
ATOM 966 C CA . GLU A 1 119 ? -10.000 15.979 7.686 1.00 91.38 119 GLU A CA 1
ATOM 967 C C . GLU A 1 119 ? -8.535 15.521 7.620 1.00 91.38 119 GLU A C 1
ATOM 969 O O . GLU A 1 119 ? -8.222 14.404 8.042 1.00 91.38 119 GLU A O 1
ATOM 974 N N . PRO A 1 120 ? -7.587 16.360 7.155 1.00 92.25 120 PRO A N 1
ATOM 975 C CA . PRO A 1 120 ? -6.184 15.966 6.992 1.00 92.25 120 PRO A CA 1
ATOM 976 C C . PRO A 1 120 ? -5.524 15.348 8.231 1.00 92.25 120 PRO A C 1
ATOM 978 O O . PRO A 1 120 ? -4.659 14.489 8.091 1.00 92.25 120 PRO A O 1
ATOM 981 N N . HIS A 1 121 ? -5.930 15.745 9.441 1.00 94.25 121 HIS A N 1
ATOM 982 C CA . HIS A 1 121 ? -5.376 15.200 10.685 1.00 94.25 121 HIS A CA 1
ATOM 983 C C . HIS A 1 121 ? -5.799 13.747 10.964 1.00 94.25 121 HIS A C 1
ATOM 985 O O . HIS A 1 121 ? -5.197 13.095 11.811 1.00 94.25 121 HIS A O 1
ATOM 991 N N . GLN A 1 122 ? -6.830 13.241 10.281 1.00 92.75 122 GLN A N 1
ATOM 992 C CA . GLN A 1 122 ? -7.271 11.847 10.366 1.00 92.75 122 GLN A CA 1
ATOM 993 C C . GLN A 1 122 ? -6.424 10.932 9.470 1.00 92.75 122 GLN A C 1
ATOM 995 O O . GLN A 1 122 ? -6.586 9.717 9.519 1.00 92.75 122 GLN A O 1
ATOM 1000 N N . PHE A 1 123 ? -5.559 11.491 8.617 1.00 92.81 123 PHE A N 1
ATOM 1001 C CA . PHE A 1 123 ? -4.819 10.758 7.596 1.00 92.81 123 PHE A CA 1
ATOM 1002 C C . PHE A 1 123 ? -3.447 10.276 8.073 1.00 92.81 123 PHE A C 1
ATOM 1004 O O . PHE A 1 123 ? -2.572 11.061 8.435 1.00 92.81 123 PHE A O 1
ATOM 1011 N N . HIS A 1 124 ? -3.226 8.969 7.968 1.00 94.31 124 HIS A N 1
ATOM 1012 C CA . HIS A 1 124 ? -2.011 8.277 8.368 1.00 94.31 124 HIS A CA 1
ATOM 1013 C C . HIS A 1 124 ? -1.450 7.475 7.195 1.00 94.31 124 HIS A C 1
ATOM 1015 O O . HIS A 1 124 ? -2.020 6.474 6.768 1.00 94.31 124 HIS A O 1
ATOM 1021 N N . LEU A 1 125 ? -0.303 7.906 6.675 1.00 92.75 125 LEU A N 1
ATOM 1022 C CA . LEU A 1 125 ? 0.388 7.246 5.570 1.00 92.75 125 LEU A CA 1
ATOM 1023 C C . LEU A 1 125 ? 1.467 6.289 6.082 1.00 92.75 125 LEU A C 1
ATOM 1025 O O . LEU A 1 125 ? 2.232 6.645 6.978 1.00 92.75 125 LEU A O 1
ATOM 1029 N N . ALA A 1 126 ? 1.576 5.115 5.459 1.00 93.75 126 ALA A N 1
ATOM 1030 C CA . ALA A 1 126 ? 2.631 4.153 5.743 1.00 93.75 126 ALA A CA 1
ATOM 1031 C C . ALA A 1 126 ? 4.024 4.753 5.517 1.00 93.75 126 ALA A C 1
ATOM 1033 O O . ALA A 1 126 ? 4.297 5.362 4.475 1.00 93.75 126 ALA A O 1
ATOM 1034 N N . LYS A 1 127 ? 4.919 4.559 6.492 1.00 93.94 127 LYS A N 1
ATOM 1035 C CA . LYS A 1 127 ? 6.313 5.019 6.448 1.00 93.94 127 LYS A CA 1
ATOM 1036 C C . LYS A 1 127 ? 7.187 3.959 5.774 1.00 93.94 127 LYS A C 1
ATOM 1038 O O . LYS A 1 127 ? 8.018 3.321 6.411 1.00 93.94 127 LYS A O 1
ATOM 1043 N N . VAL A 1 128 ? 6.945 3.753 4.484 1.00 92.38 128 VAL A N 1
ATOM 1044 C CA . VAL A 1 128 ? 7.430 2.583 3.736 1.00 92.38 128 VAL A CA 1
ATOM 1045 C C . VAL A 1 128 ? 8.955 2.504 3.640 1.00 92.38 128 VAL A C 1
ATOM 1047 O O . VAL A 1 128 ? 9.621 3.495 3.324 1.00 92.38 128 VAL A O 1
ATOM 1050 N N . ASN A 1 129 ? 9.508 1.303 3.830 1.00 93.94 129 ASN A N 1
ATOM 1051 C CA . ASN A 1 129 ? 10.919 0.996 3.568 1.00 93.94 129 ASN A CA 1
ATOM 1052 C C . ASN A 1 129 ? 11.097 -0.215 2.617 1.00 93.94 129 ASN A C 1
ATOM 1054 O O . ASN A 1 129 ? 12.229 -0.621 2.351 1.00 93.94 129 ASN A O 1
ATOM 1058 N N . HIS A 1 130 ? 10.001 -0.707 2.020 1.00 93.06 130 HIS A N 1
ATOM 1059 C CA . HIS A 1 130 ? 9.922 -1.888 1.151 1.00 93.06 130 HIS A CA 1
ATOM 1060 C C . HIS A 1 130 ? 10.239 -3.212 1.872 1.00 93.06 130 HIS A C 1
ATOM 1062 O O . HIS A 1 130 ? 10.756 -4.145 1.240 1.00 93.06 130 HIS A O 1
ATOM 1068 N N . ALA A 1 131 ? 9.940 -3.3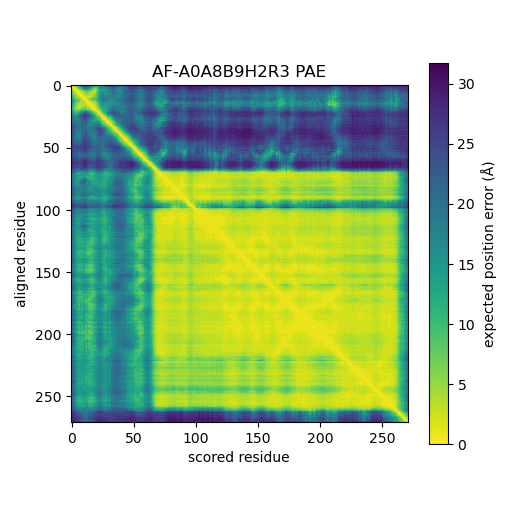00 3.170 1.00 94.56 131 ALA A N 1
ATOM 1069 C CA . ALA A 1 131 ? 10.018 -4.524 3.962 1.00 94.56 131 ALA A CA 1
ATOM 1070 C C . ALA A 1 131 ? 8.617 -5.128 4.185 1.00 94.56 131 ALA A C 1
ATOM 1072 O O . ALA A 1 131 ? 7.768 -5.105 3.291 1.00 94.56 131 ALA A O 1
ATOM 1073 N N . SER A 1 132 ? 8.403 -5.743 5.349 1.00 96.12 132 SER A N 1
ATOM 1074 C CA . SER A 1 132 ? 7.174 -6.457 5.711 1.00 96.12 132 SER A CA 1
ATOM 1075 C C . SER A 1 132 ? 6.624 -6.081 7.091 1.00 96.12 132 SER A C 1
ATOM 1077 O O . SER A 1 132 ? 5.725 -6.759 7.583 1.00 96.12 132 SER A O 1
ATOM 1079 N N . ASP A 1 133 ? 7.152 -5.029 7.721 1.00 97.44 133 ASP A N 1
ATOM 1080 C CA . ASP A 1 133 ? 6.724 -4.611 9.057 1.00 97.44 133 ASP A CA 1
ATOM 1081 C C . ASP A 1 133 ? 5.353 -3.928 9.015 1.00 97.44 133 ASP A C 1
ATOM 1083 O O . ASP A 1 133 ? 5.063 -3.119 8.126 1.00 97.44 133 ASP A O 1
ATOM 1087 N N . VAL A 1 134 ? 4.515 -4.242 10.005 1.00 98.31 134 VAL A N 1
ATOM 1088 C CA . VAL A 1 134 ? 3.147 -3.729 10.125 1.00 98.31 134 VAL A CA 1
ATOM 1089 C C . VAL A 1 134 ? 2.999 -2.997 11.449 1.00 98.31 134 VAL A C 1
ATOM 1091 O O . VAL A 1 134 ? 3.187 -3.573 12.519 1.00 98.31 134 VAL A O 1
ATOM 1094 N N . TRP A 1 135 ? 2.633 -1.721 11.384 1.00 98.50 135 TRP A N 1
ATOM 1095 C CA . TRP A 1 135 ? 2.332 -0.929 12.564 1.00 98.50 135 TRP A CA 1
ATOM 1096 C C . TRP A 1 135 ? 0.873 -1.109 12.992 1.00 98.50 135 TRP A C 1
ATOM 1098 O O . TRP A 1 135 ? -0.062 -0.909 12.216 1.00 98.50 135 TRP A O 1
ATOM 1108 N N . VAL A 1 136 ? 0.681 -1.448 14.263 1.00 98.44 136 VAL A N 1
ATOM 1109 C CA . VAL A 1 136 ? -0.625 -1.464 14.925 1.00 98.44 136 VAL A CA 1
ATOM 1110 C C . VAL A 1 136 ? -0.836 -0.089 15.546 1.00 98.44 136 VAL A C 1
ATOM 1112 O O . VAL A 1 136 ? -0.108 0.276 16.466 1.00 98.44 136 VAL A O 1
ATOM 1115 N N . MET A 1 137 ? -1.811 0.680 15.058 1.00 96.25 137 MET A N 1
ATOM 1116 C CA . MET A 1 137 ? -1.953 2.111 15.387 1.00 96.25 137 MET A CA 1
ATOM 1117 C C . MET A 1 137 ? -2.124 2.416 16.889 1.00 96.25 137 MET A C 1
ATOM 1119 O O . MET A 1 137 ? -1.818 3.518 17.333 1.00 96.25 137 MET A O 1
ATOM 1123 N N . SER A 1 138 ? -2.574 1.447 17.691 1.00 93.62 138 SER A N 1
ATOM 1124 C CA . SER A 1 138 ? -2.667 1.562 19.155 1.00 93.62 138 SER A CA 1
ATOM 1125 C C . SER A 1 138 ? -1.316 1.491 19.884 1.00 93.62 138 SER A C 1
ATOM 1127 O O . SER A 1 138 ? -1.263 1.740 21.087 1.00 93.62 138 SER A O 1
ATOM 1129 N N . LYS A 1 139 ? -0.227 1.148 19.187 1.00 95.94 139 LYS A N 1
ATOM 1130 C CA . LYS A 1 139 ? 1.133 1.022 19.732 1.00 95.94 139 LYS A CA 1
ATOM 1131 C C . LYS A 1 139 ? 2.006 2.206 19.296 1.00 95.94 139 LYS A C 1
ATOM 1133 O O . LYS A 1 139 ? 1.702 2.838 18.281 1.00 95.94 139 LYS A O 1
ATOM 1138 N N . PRO A 1 140 ? 3.122 2.496 19.995 1.00 96.44 140 PRO A N 1
ATOM 1139 C CA . PRO A 1 140 ? 4.086 3.495 19.542 1.00 96.44 140 PRO A CA 1
ATOM 1140 C C . PRO A 1 140 ? 4.509 3.260 18.086 1.00 96.44 140 PRO A C 1
ATOM 1142 O O . PRO A 1 140 ? 4.841 2.138 17.700 1.00 96.44 140 PRO A O 1
ATOM 1145 N N . ALA A 1 141 ? 4.465 4.314 17.269 1.00 93.38 141 ALA A N 1
ATOM 1146 C CA . ALA A 1 141 ? 4.787 4.219 15.850 1.00 93.38 141 ALA A CA 1
ATOM 1147 C C . ALA A 1 141 ? 6.289 3.972 15.639 1.00 93.38 141 ALA A C 1
ATOM 1149 O O . ALA A 1 141 ? 7.090 4.788 16.103 1.00 93.38 141 ALA A O 1
ATOM 1150 N N . PRO A 1 142 ? 6.689 2.924 14.891 1.00 95.06 142 PRO A N 1
ATOM 1151 C CA . PRO A 1 142 ? 8.081 2.745 14.517 1.00 95.06 142 PRO A CA 1
ATOM 1152 C C . PRO A 1 142 ? 8.529 3.815 13.509 1.00 95.06 142 PRO A C 1
ATOM 1154 O O . PRO A 1 142 ? 7.725 4.580 12.949 1.00 95.06 142 PRO A O 1
ATOM 1157 N N . GLU A 1 143 ? 9.839 3.870 13.267 1.00 95.31 143 GLU A N 1
ATOM 1158 C CA . GLU A 1 143 ? 10.428 4.782 12.281 1.00 95.31 143 GLU A CA 1
ATOM 1159 C C . GLU A 1 143 ? 9.943 4.482 10.860 1.00 95.31 143 GLU A C 1
ATOM 1161 O O . GLU A 1 143 ? 9.669 5.406 10.093 1.00 95.31 143 GLU A O 1
ATOM 1166 N N . SER A 1 144 ? 9.793 3.197 10.528 1.00 96.38 144 SER A N 1
ATOM 1167 C CA . SER A 1 144 ? 9.318 2.732 9.228 1.00 96.38 144 SER A CA 1
ATOM 1168 C C . SER A 1 144 ? 8.460 1.478 9.355 1.00 96.38 144 SER A C 1
ATOM 1170 O O . SER A 1 144 ? 8.589 0.722 10.316 1.00 96.38 144 SER A O 1
ATOM 1172 N N . TYR A 1 145 ? 7.533 1.326 8.417 1.00 97.44 145 TYR A N 1
ATOM 1173 C CA . TYR A 1 145 ? 6.606 0.209 8.301 1.00 97.44 145 TYR A CA 1
ATOM 1174 C C . TYR A 1 145 ? 5.921 0.269 6.936 1.00 97.44 145 TYR A C 1
ATOM 1176 O O . TYR A 1 145 ? 5.613 1.348 6.417 1.00 97.44 145 TYR A O 1
ATOM 1184 N N . ASP A 1 146 ? 5.649 -0.898 6.370 1.00 97.25 146 ASP A N 1
ATOM 1185 C CA . ASP A 1 146 ? 4.998 -1.031 5.071 1.00 97.25 146 ASP A CA 1
ATOM 1186 C C . ASP A 1 146 ? 3.504 -1.331 5.213 1.00 97.25 146 ASP A C 1
ATOM 1188 O O . ASP A 1 146 ? 2.760 -1.094 4.267 1.00 97.25 146 ASP A O 1
ATOM 1192 N N . GLY A 1 147 ? 3.043 -1.771 6.388 1.00 97.56 147 GLY A N 1
ATOM 1193 C CA . GLY A 1 147 ? 1.628 -1.956 6.711 1.00 97.56 147 GLY A CA 1
ATOM 1194 C C . GLY A 1 147 ? 1.156 -1.121 7.902 1.00 97.56 147 GLY A C 1
ATOM 1195 O O . GLY A 1 147 ? 1.927 -0.832 8.813 1.00 97.56 147 GLY A O 1
ATOM 1196 N N . ILE A 1 148 ? -0.127 -0.766 7.918 1.00 98.19 148 ILE A N 1
ATOM 1197 C CA . ILE A 1 148 ? -0.842 -0.199 9.069 1.00 98.19 148 ILE A CA 1
ATOM 1198 C C . ILE A 1 148 ? -2.099 -1.026 9.299 1.00 98.19 148 ILE A C 1
ATOM 1200 O O . ILE A 1 148 ? -2.796 -1.329 8.332 1.00 98.19 148 ILE A O 1
ATOM 1204 N N . VAL A 1 149 ? -2.423 -1.333 10.554 1.00 98.19 149 VAL A N 1
ATOM 1205 C CA . VAL A 1 149 ? -3.716 -1.907 10.954 1.00 98.19 149 VAL A CA 1
ATOM 1206 C C . VAL A 1 149 ? -4.316 -1.153 12.137 1.00 98.19 149 VAL A C 1
ATOM 1208 O O . VAL A 1 149 ? -3.594 -0.658 13.008 1.00 98.19 149 VAL A O 1
ATOM 1211 N N . THR A 1 150 ? -5.644 -1.048 12.171 1.00 96.75 150 THR A N 1
ATOM 1212 C CA . THR A 1 150 ? -6.370 -0.382 13.260 1.00 96.75 150 THR A CA 1
ATOM 1213 C C . THR A 1 150 ? -7.850 -0.767 13.283 1.00 96.75 150 THR A C 1
ATOM 1215 O O . THR A 1 150 ? -8.437 -1.052 12.240 1.00 96.75 150 THR A O 1
ATOM 1218 N N . ASN A 1 151 ? -8.457 -0.735 14.469 1.00 94.25 151 ASN A N 1
ATOM 1219 C CA . ASN A 1 151 ? -9.909 -0.757 14.676 1.00 94.25 151 ASN A CA 1
ATOM 1220 C C . ASN A 1 151 ? -10.444 0.589 15.203 1.00 94.25 151 ASN A C 1
ATOM 1222 O O . ASN A 1 151 ? -11.599 0.682 15.616 1.00 94.25 151 ASN A O 1
ATOM 1226 N N . GLN A 1 152 ? -9.595 1.623 15.247 1.00 92.94 152 GLN A N 1
ATOM 1227 C CA . GLN A 1 152 ? -9.988 2.930 15.756 1.00 92.94 152 GLN A CA 1
ATOM 1228 C C . GLN A 1 152 ? -10.946 3.610 14.766 1.00 92.94 152 GLN A C 1
ATOM 1230 O O . GLN A 1 152 ? -10.613 3.728 13.586 1.00 92.94 152 GLN A O 1
ATOM 1235 N N . PRO A 1 153 ? -12.125 4.067 15.212 1.00 87.94 153 PRO A N 1
ATOM 1236 C CA . PRO A 1 153 ? -13.041 4.828 14.373 1.00 87.94 153 PRO A CA 1
ATOM 1237 C C . PRO A 1 153 ? -12.475 6.201 13.986 1.00 87.94 153 PRO A C 1
ATOM 1239 O O . PRO A 1 153 ? -11.698 6.796 14.730 1.00 87.94 153 PRO A O 1
ATOM 1242 N N . GLY A 1 154 ? -12.920 6.742 12.848 1.00 85.19 154 GLY A N 1
ATOM 1243 C CA . GLY A 1 154 ? -12.636 8.129 12.464 1.00 85.19 154 GLY A CA 1
ATOM 1244 C C . GLY A 1 154 ? -11.194 8.388 12.020 1.00 85.19 154 GLY A C 1
ATOM 1245 O O . GLY A 1 154 ? -10.739 9.530 12.084 1.00 85.19 154 GLY A O 1
ATOM 1246 N N . VAL A 1 155 ? -10.483 7.353 11.567 1.00 91.19 155 VAL A N 1
ATOM 1247 C CA . VAL A 1 155 ? -9.116 7.452 11.034 1.00 91.19 155 VAL A CA 1
ATOM 1248 C C . VAL A 1 155 ? -9.059 7.006 9.576 1.00 91.19 155 VAL A C 1
ATOM 1250 O O . VAL A 1 155 ? -9.872 6.214 9.100 1.00 91.19 155 VAL A O 1
ATOM 1253 N N . VAL A 1 156 ? -8.055 7.492 8.858 1.00 91.38 156 VAL A N 1
ATOM 1254 C CA . VAL A 1 156 ? -7.754 7.139 7.472 1.00 91.38 156 VAL A CA 1
ATOM 1255 C C . VAL A 1 156 ? -6.340 6.588 7.429 1.00 91.38 156 VAL A C 1
ATOM 1257 O O . VAL A 1 156 ? -5.397 7.308 7.734 1.00 91.38 156 VAL A O 1
ATOM 1260 N N . ILE A 1 157 ? -6.170 5.326 7.046 1.00 95.25 157 ILE A N 1
ATOM 1261 C CA . ILE A 1 157 ? -4.849 4.718 6.854 1.00 95.25 157 ILE A CA 1
ATOM 1262 C C . ILE A 1 157 ? -4.554 4.558 5.370 1.00 95.25 157 ILE A C 1
ATOM 1264 O O . ILE A 1 157 ? -5.431 4.276 4.561 1.00 95.25 157 ILE A O 1
ATOM 1268 N N . ALA A 1 158 ? -3.307 4.753 4.986 1.00 91.81 158 ALA A N 1
ATOM 1269 C CA . ALA A 1 158 ? -2.921 4.874 3.595 1.00 91.81 158 ALA A CA 1
ATOM 1270 C C . ALA A 1 158 ? -1.598 4.165 3.330 1.00 91.81 158 ALA A C 1
ATOM 1272 O O . ALA A 1 158 ? -0.708 4.152 4.175 1.00 91.81 158 ALA A O 1
ATOM 1273 N N . ALA A 1 159 ? -1.447 3.626 2.123 1.00 90.81 159 ALA A N 1
ATOM 1274 C CA . ALA A 1 159 ? -0.194 3.068 1.634 1.00 90.81 159 ALA A CA 1
ATOM 1275 C C . ALA A 1 159 ? 0.196 3.788 0.331 1.00 90.81 159 ALA A C 1
ATOM 1277 O O . ALA A 1 159 ? -0.614 3.868 -0.599 1.00 90.81 159 ALA A O 1
ATOM 1278 N N . PRO A 1 160 ? 1.413 4.348 0.222 1.00 89.12 160 PRO A N 1
ATOM 1279 C CA . PRO A 1 160 ? 1.848 5.000 -1.009 1.00 89.12 160 PRO A CA 1
ATOM 1280 C C . PRO A 1 160 ? 2.118 3.959 -2.105 1.00 89.12 160 PRO A C 1
ATOM 1282 O O . PRO A 1 160 ? 2.506 2.831 -1.803 1.00 89.12 160 PRO A O 1
ATOM 1285 N N . GLY A 1 161 ? 1.980 4.314 -3.388 1.00 82.44 161 GLY A N 1
ATOM 1286 C CA . GLY A 1 161 ? 2.335 3.380 -4.459 1.00 82.44 161 GLY A CA 1
ATOM 1287 C C . GLY A 1 161 ? 2.481 4.010 -5.845 1.00 82.44 161 GLY A C 1
ATOM 1288 O O . GLY A 1 161 ? 1.527 4.354 -6.525 1.00 82.44 161 GLY A O 1
ATOM 1289 N N . ALA A 1 162 ? 3.713 4.085 -6.327 1.00 81.69 162 ALA A N 1
ATOM 1290 C CA . ALA A 1 162 ? 4.016 4.401 -7.716 1.00 81.69 162 ALA A CA 1
ATOM 1291 C C . ALA A 1 162 ? 4.681 3.159 -8.306 1.00 81.69 162 ALA A C 1
ATOM 1293 O O . ALA A 1 162 ? 5.814 2.870 -7.935 1.00 81.69 162 ALA A O 1
ATOM 1294 N N . ASP A 1 163 ? 3.965 2.399 -9.132 1.00 85.81 163 ASP A N 1
ATOM 1295 C CA . ASP A 1 163 ? 4.323 1.050 -9.612 1.00 85.81 163 ASP A CA 1
ATOM 1296 C C . ASP A 1 163 ? 4.162 -0.071 -8.567 1.00 85.81 163 ASP A C 1
ATOM 1298 O O . ASP A 1 163 ? 3.590 -1.111 -8.892 1.00 85.81 163 ASP A O 1
ATOM 1302 N N . CYS A 1 164 ? 4.582 0.132 -7.314 1.00 90.06 164 CYS A N 1
ATOM 1303 C CA . CYS A 1 164 ? 4.316 -0.820 -6.222 1.00 90.06 164 CYS A CA 1
ATOM 1304 C C . CYS A 1 164 ? 2.818 -0.901 -5.885 1.00 90.06 164 CYS A C 1
ATOM 1306 O O . CYS A 1 164 ? 2.070 0.052 -6.106 1.00 90.06 164 CYS A O 1
ATOM 1308 N N . MET A 1 165 ? 2.381 -2.037 -5.342 1.00 87.44 165 MET A N 1
ATOM 1309 C CA . MET A 1 165 ? 0.970 -2.320 -5.089 1.00 87.44 165 MET A CA 1
ATOM 1310 C C . MET A 1 165 ? 0.497 -1.778 -3.740 1.00 87.44 165 MET A C 1
ATOM 1312 O O . MET A 1 165 ? 1.025 -2.193 -2.714 1.00 87.44 165 MET A O 1
ATOM 1316 N N . PRO A 1 166 ? -0.540 -0.932 -3.692 1.00 88.06 166 PRO A N 1
ATOM 1317 C CA . PRO A 1 166 ? -1.294 -0.727 -2.464 1.00 88.06 166 PRO A CA 1
ATOM 1318 C C . PRO A 1 166 ? -2.234 -1.916 -2.230 1.00 88.06 166 PRO A C 1
ATOM 1320 O O . PRO A 1 166 ? -2.937 -2.373 -3.136 1.00 88.06 166 PRO A O 1
ATOM 1323 N N . LEU A 1 167 ? -2.280 -2.391 -0.998 1.00 89.44 167 LEU A N 1
ATOM 1324 C CA . LEU A 1 167 ? -3.206 -3.414 -0.540 1.00 89.44 167 LEU A CA 1
ATOM 1325 C C . LEU A 1 167 ? -4.108 -2.796 0.516 1.00 89.44 167 LEU A C 1
ATOM 1327 O O . LEU A 1 167 ? -3.610 -2.144 1.431 1.00 89.44 167 LEU A O 1
ATOM 1331 N N . LEU A 1 168 ? -5.416 -2.993 0.391 1.00 89.12 168 LEU A N 1
ATOM 1332 C CA . LEU A 1 168 ? -6.394 -2.588 1.397 1.00 89.12 168 LEU A CA 1
ATOM 1333 C C . LEU A 1 168 ? -7.061 -3.837 1.967 1.00 89.12 168 LEU A C 1
ATOM 1335 O O . LEU A 1 168 ? -7.420 -4.736 1.209 1.00 89.12 168 LEU A O 1
ATOM 1339 N N . PHE A 1 169 ? -7.243 -3.874 3.280 1.00 90.25 169 PHE A N 1
ATOM 1340 C CA . PHE A 1 169 ? -7.836 -4.982 4.017 1.00 90.25 169 PHE A CA 1
ATOM 1341 C C . PHE A 1 169 ? -8.955 -4.468 4.917 1.00 90.25 169 PHE A C 1
ATOM 1343 O O . PHE A 1 169 ? -8.851 -3.379 5.483 1.00 90.25 169 PHE A O 1
ATOM 1350 N N . THR A 1 170 ? -10.015 -5.251 5.081 1.00 88.50 170 THR A N 1
ATOM 1351 C CA . THR A 1 170 ? -11.075 -4.960 6.050 1.00 88.50 170 THR A CA 1
ATOM 1352 C C . THR A 1 170 ? -11.647 -6.246 6.630 1.00 88.50 170 THR A C 1
ATOM 1354 O O . THR A 1 170 ? -11.856 -7.205 5.895 1.00 88.50 170 THR A O 1
ATOM 1357 N N . ASP A 1 171 ? -11.891 -6.262 7.938 1.00 88.19 171 ASP A N 1
ATOM 1358 C CA . ASP A 1 171 ? -12.785 -7.213 8.598 1.00 88.19 171 ASP A CA 1
ATOM 1359 C C . ASP A 1 171 ? -14.024 -6.425 9.064 1.00 88.19 171 ASP A C 1
ATOM 1361 O O . ASP A 1 171 ? -13.924 -5.635 10.013 1.00 88.19 171 ASP A O 1
ATOM 1365 N N . PRO A 1 172 ? -15.192 -6.603 8.418 1.00 81.88 172 PRO A N 1
ATOM 1366 C CA . PRO A 1 172 ? -16.397 -5.870 8.775 1.00 81.88 172 PRO A CA 1
ATOM 1367 C C . PRO A 1 172 ? -17.047 -6.342 10.075 1.00 81.88 172 PRO A C 1
ATOM 1369 O O . PRO A 1 172 ? -17.837 -5.603 10.655 1.00 81.88 172 PRO A O 1
ATOM 1372 N N . VAL A 1 173 ? -16.710 -7.541 10.553 1.00 86.62 173 VAL A N 1
ATOM 1373 C CA . VAL A 1 173 ? -17.241 -8.096 11.801 1.00 86.62 173 VAL A CA 1
ATOM 1374 C C . VAL A 1 173 ? -16.444 -7.559 12.985 1.00 86.62 173 VAL A C 1
ATOM 1376 O O . VAL A 1 173 ? -17.025 -7.025 13.926 1.00 86.62 173 VAL A O 1
ATOM 1379 N N . ALA A 1 174 ? -15.114 -7.653 12.918 1.00 88.81 174 ALA A N 1
ATOM 1380 C CA . ALA A 1 174 ? -14.214 -7.146 13.957 1.00 88.81 174 ALA A CA 1
ATOM 1381 C C . ALA A 1 174 ? -14.007 -5.619 13.887 1.00 88.81 174 ALA A C 1
ATOM 1383 O O . ALA A 1 174 ? -13.399 -5.034 14.782 1.00 88.81 174 ALA A O 1
ATOM 1384 N N . LYS A 1 175 ? -14.522 -4.969 12.835 1.00 90.25 175 LYS A N 1
ATOM 1385 C CA . LYS A 1 175 ? -14.385 -3.529 12.560 1.00 90.25 175 LYS A CA 1
ATOM 1386 C C . LYS A 1 175 ? -12.930 -3.076 12.436 1.00 90.25 175 LYS A C 1
ATOM 1388 O O . LYS A 1 175 ? -12.538 -2.034 12.952 1.00 90.25 175 LYS A O 1
ATOM 1393 N N . VAL A 1 176 ? -12.131 -3.869 11.726 1.00 93.44 176 VAL A N 1
ATOM 1394 C CA . VAL A 1 176 ? -10.691 -3.648 11.544 1.00 93.44 176 VAL A CA 1
ATOM 1395 C C . VAL A 1 176 ? -10.416 -3.275 10.099 1.00 93.44 176 VAL A C 1
ATOM 1397 O O . VAL A 1 176 ? -10.994 -3.856 9.180 1.00 93.44 176 VAL A O 1
ATOM 1400 N N . ILE A 1 177 ? -9.486 -2.352 9.882 1.00 94.31 177 ILE A N 1
ATOM 1401 C CA . ILE A 1 177 ? -8.902 -2.108 8.565 1.00 94.31 177 ILE A CA 1
ATOM 1402 C C . ILE A 1 177 ? -7.395 -2.293 8.572 1.00 94.31 177 ILE A C 1
ATOM 1404 O O . ILE A 1 177 ? -6.727 -2.106 9.590 1.00 94.31 177 ILE A O 1
ATOM 1408 N N . GLY A 1 178 ? -6.870 -2.605 7.392 1.00 96.06 178 GLY A N 1
ATOM 1409 C CA . GLY A 1 178 ? -5.448 -2.619 7.104 1.00 96.06 178 GLY A CA 1
ATOM 1410 C C . GLY A 1 178 ? -5.137 -1.936 5.777 1.00 96.06 178 GLY A C 1
ATOM 1411 O O . GLY A 1 178 ? -5.922 -1.993 4.833 1.00 96.06 178 GLY A O 1
ATOM 1412 N N . ALA A 1 179 ? -3.975 -1.306 5.683 1.00 96.38 179 ALA A N 1
ATOM 1413 C CA . ALA A 1 179 ? -3.421 -0.808 4.431 1.00 96.38 179 ALA A CA 1
ATOM 1414 C C . ALA A 1 179 ? -1.945 -1.185 4.370 1.00 96.38 179 ALA A C 1
ATOM 1416 O O . ALA A 1 179 ? -1.235 -1.003 5.355 1.00 96.38 179 ALA A O 1
ATOM 1417 N N . ALA A 1 180 ? -1.477 -1.694 3.232 1.00 96.38 180 ALA A N 1
ATOM 1418 C CA . ALA A 1 180 ? -0.087 -2.094 3.076 1.00 96.38 180 ALA A CA 1
ATOM 1419 C C . ALA A 1 180 ? 0.503 -1.731 1.714 1.00 96.38 180 ALA A C 1
ATOM 1421 O O . ALA A 1 180 ? -0.176 -1.745 0.689 1.00 96.38 180 ALA A O 1
ATOM 1422 N N . HIS A 1 181 ? 1.792 -1.422 1.711 1.00 94.94 181 HIS A N 1
ATOM 1423 C CA . HIS A 1 181 ? 2.613 -1.214 0.534 1.00 94.94 181 HIS A CA 1
ATOM 1424 C C . HIS A 1 181 ? 3.326 -2.518 0.169 1.00 94.94 181 HIS A C 1
ATOM 1426 O O . HIS A 1 181 ? 4.218 -2.987 0.869 1.00 94.94 181 HIS A O 1
ATOM 1432 N N . ALA A 1 182 ? 2.955 -3.097 -0.965 1.00 92.81 182 ALA A N 1
ATOM 1433 C CA . ALA A 1 182 ? 3.565 -4.294 -1.518 1.00 92.81 182 ALA A CA 1
ATOM 1434 C C . ALA A 1 182 ? 4.385 -3.951 -2.768 1.00 92.81 182 ALA A C 1
ATOM 1436 O O . ALA A 1 182 ? 3.924 -4.027 -3.909 1.00 92.81 182 ALA A O 1
ATOM 1437 N N . GLY A 1 183 ? 5.644 -3.572 -2.552 1.00 92.19 183 GLY A N 1
ATOM 1438 C CA . GLY A 1 183 ? 6.662 -3.635 -3.600 1.00 92.19 183 GLY A CA 1
ATOM 1439 C C . GLY A 1 183 ? 7.066 -5.080 -3.910 1.00 92.19 183 GLY A C 1
ATOM 1440 O O . GLY A 1 183 ? 6.632 -6.020 -3.242 1.00 92.19 183 GLY A O 1
ATOM 1441 N N . TRP A 1 184 ? 7.943 -5.275 -4.897 1.00 93.81 184 TRP A N 1
ATOM 1442 C CA . TRP A 1 184 ? 8.455 -6.611 -5.233 1.00 93.81 184 TRP A CA 1
ATOM 1443 C C . TRP A 1 184 ? 9.130 -7.277 -4.020 1.00 93.81 184 TRP A C 1
ATOM 1445 O O . TRP A 1 184 ? 8.839 -8.427 -3.710 1.00 93.81 184 TRP A O 1
ATOM 1455 N N . LYS A 1 185 ? 9.951 -6.527 -3.270 1.00 94.75 185 LYS A N 1
ATOM 1456 C CA . LYS A 1 185 ? 10.665 -7.030 -2.089 1.00 94.75 185 LYS A CA 1
ATOM 1457 C C . LYS A 1 185 ? 9.709 -7.348 -0.938 1.00 94.75 185 LYS A C 1
ATOM 1459 O O . LYS A 1 185 ? 9.738 -8.455 -0.416 1.00 94.75 185 LYS A O 1
ATOM 1464 N N . GLY A 1 186 ? 8.803 -6.424 -0.609 1.00 94.81 186 GLY A N 1
ATOM 1465 C CA . GLY A 1 186 ? 7.765 -6.650 0.404 1.00 94.81 186 GLY A CA 1
ATOM 1466 C C . GLY A 1 186 ? 6.845 -7.829 0.065 1.00 94.81 186 GLY A C 1
ATOM 14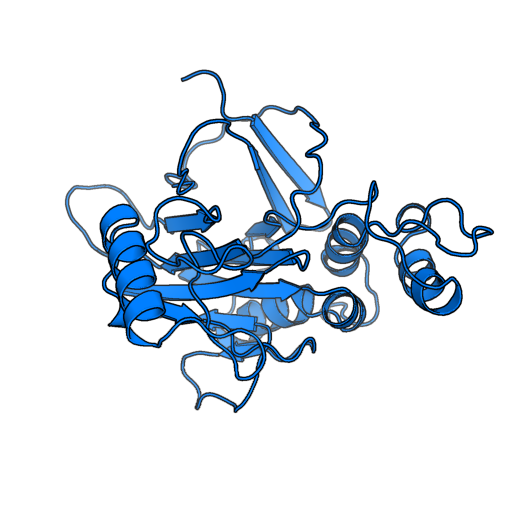67 O O . GLY A 1 186 ? 6.446 -8.575 0.954 1.00 94.81 186 GLY A O 1
ATOM 1468 N N . THR A 1 187 ? 6.562 -8.061 -1.222 1.00 93.00 187 THR A N 1
ATOM 1469 C CA . THR A 1 187 ? 5.782 -9.223 -1.683 1.00 93.00 187 THR A CA 1
ATOM 1470 C C . THR A 1 187 ? 6.487 -10.540 -1.370 1.00 93.00 187 THR A C 1
ATOM 1472 O O . THR A 1 187 ? 5.853 -11.445 -0.829 1.00 93.00 187 THR A O 1
ATOM 1475 N N . LEU A 1 188 ? 7.788 -10.635 -1.656 1.00 93.06 188 LEU A N 1
ATOM 1476 C CA . LEU A 1 188 ? 8.605 -11.810 -1.330 1.00 93.06 188 LEU A CA 1
ATOM 1477 C C . LEU A 1 188 ? 8.728 -12.020 0.187 1.00 93.06 188 LEU A C 1
ATOM 1479 O O . LEU A 1 188 ? 8.691 -13.155 0.657 1.00 93.06 188 LEU A O 1
ATOM 1483 N N . LEU A 1 189 ? 8.806 -10.927 0.953 1.00 94.06 189 LEU A N 1
ATOM 1484 C CA . LEU A 1 189 ? 8.823 -10.939 2.421 1.00 94.06 189 LEU A CA 1
ATOM 1485 C C . LEU A 1 189 ? 7.442 -11.191 3.054 1.00 94.06 189 LEU A C 1
ATOM 1487 O O . LEU A 1 189 ? 7.343 -11.350 4.266 1.00 94.06 189 LEU A O 1
ATOM 1491 N N . GLY A 1 190 ? 6.371 -11.240 2.258 1.00 92.69 190 GLY A N 1
ATOM 1492 C CA . GLY A 1 190 ? 5.039 -11.598 2.738 1.00 92.69 190 GLY A CA 1
ATOM 1493 C C . GLY A 1 190 ? 4.275 -10.478 3.451 1.00 92.69 190 GLY A C 1
ATOM 1494 O O . GLY A 1 190 ? 3.422 -10.788 4.280 1.00 92.69 190 GLY A O 1
ATOM 1495 N N . ILE A 1 191 ? 4.500 -9.198 3.116 1.00 95.88 191 ILE A N 1
ATOM 1496 C CA . ILE A 1 191 ? 3.801 -8.047 3.738 1.00 95.88 191 ILE A CA 1
ATOM 1497 C C . ILE A 1 191 ? 2.270 -8.205 3.783 1.00 95.88 191 ILE A C 1
ATOM 1499 O O . ILE A 1 191 ? 1.626 -7.829 4.762 1.00 95.88 191 ILE A O 1
ATOM 1503 N N . ALA A 1 192 ? 1.670 -8.799 2.748 1.00 92.69 192 ALA A N 1
ATOM 1504 C CA . ALA A 1 192 ? 0.226 -9.009 2.694 1.00 92.69 192 ALA A CA 1
ATOM 1505 C C . ALA A 1 192 ? -0.258 -9.938 3.822 1.00 92.69 192 ALA A C 1
ATOM 1507 O O . ALA A 1 192 ? -1.192 -9.595 4.544 1.00 92.69 192 ALA A O 1
ATOM 1508 N N . MET A 1 193 ? 0.424 -11.069 4.028 1.00 92.75 193 MET A N 1
ATOM 1509 C CA . MET A 1 193 ? 0.114 -11.986 5.128 1.00 92.75 193 MET A CA 1
ATOM 1510 C C . MET A 1 193 ? 0.545 -11.443 6.483 1.00 92.75 193 MET A C 1
ATOM 1512 O O . MET A 1 193 ? -0.161 -11.663 7.457 1.00 92.75 193 MET A O 1
ATOM 1516 N N . ALA A 1 194 ? 1.638 -10.680 6.560 1.00 96.19 194 ALA A N 1
ATOM 1517 C CA . ALA A 1 194 ? 1.998 -9.970 7.785 1.00 96.19 194 ALA A CA 1
ATOM 1518 C C . ALA A 1 194 ? 0.870 -9.019 8.231 1.00 96.19 194 ALA A C 1
ATOM 1520 O O . ALA A 1 194 ? 0.527 -8.975 9.410 1.00 96.19 194 ALA A O 1
ATOM 1521 N N . THR A 1 195 ? 0.229 -8.326 7.281 1.00 96.56 195 THR A N 1
ATOM 1522 C CA . THR A 1 195 ? -0.910 -7.431 7.553 1.00 96.56 195 THR A CA 1
ATOM 1523 C C . THR A 1 195 ? -2.127 -8.210 8.048 1.00 96.56 195 THR A C 1
ATOM 1525 O O . THR A 1 195 ? -2.707 -7.851 9.071 1.00 96.56 195 THR A O 1
ATOM 1528 N N . VAL A 1 196 ? -2.474 -9.315 7.379 1.00 95.19 196 VAL A N 1
ATOM 1529 C CA . VAL A 1 196 ? -3.558 -10.216 7.809 1.00 95.19 196 VAL A CA 1
ATOM 1530 C C . VAL A 1 196 ? -3.287 -10.778 9.206 1.00 95.19 196 VAL A C 1
ATOM 1532 O O . VAL A 1 196 ? -4.160 -10.726 10.067 1.00 95.19 196 VAL A O 1
ATOM 1535 N N . ASN A 1 197 ? -2.070 -11.252 9.468 1.00 95.62 197 ASN A N 1
ATOM 1536 C CA . ASN A 1 197 ? -1.682 -11.787 10.770 1.00 95.62 197 ASN A CA 1
ATOM 1537 C C . ASN A 1 197 ? -1.794 -10.727 11.867 1.00 95.62 197 ASN A C 1
ATOM 1539 O O . ASN A 1 197 ? -2.297 -11.036 12.940 1.00 95.62 197 ASN A O 1
ATOM 1543 N N . ALA A 1 198 ? -1.404 -9.478 11.603 1.00 97.62 198 ALA A N 1
ATOM 1544 C CA . ALA A 1 198 ? -1.603 -8.392 12.558 1.00 97.62 198 ALA A CA 1
ATOM 1545 C C . ALA A 1 198 ? -3.099 -8.148 12.838 1.00 97.62 198 ALA A C 1
ATOM 1547 O O . ALA A 1 198 ? -3.481 -7.982 13.992 1.00 97.62 198 ALA A O 1
ATOM 1548 N N . MET A 1 199 ? -3.968 -8.202 11.819 1.00 95.75 199 MET A N 1
ATOM 1549 C CA . MET A 1 199 ? -5.424 -8.096 12.016 1.00 95.75 199 MET A CA 1
ATOM 1550 C C . MET A 1 199 ? -5.989 -9.235 12.883 1.00 95.75 199 MET A C 1
ATOM 1552 O O . MET A 1 199 ? -6.864 -9.003 13.719 1.00 95.75 199 MET A O 1
ATOM 1556 N N . VAL A 1 200 ? -5.497 -10.462 12.689 1.00 95.88 200 VAL A N 1
ATOM 1557 C CA . VAL A 1 200 ? -5.915 -11.649 13.452 1.00 95.88 200 VAL A CA 1
ATOM 1558 C C . VAL A 1 200 ? -5.403 -11.579 14.892 1.00 95.88 200 VAL A C 1
ATOM 1560 O O . VAL A 1 200 ? -6.188 -11.696 15.828 1.00 95.88 200 VAL A O 1
ATOM 1563 N N . LEU A 1 201 ? -4.099 -11.366 15.078 1.00 97.19 201 LEU A N 1
ATOM 1564 C CA . LEU A 1 201 ? -3.438 -11.432 16.382 1.00 97.19 201 LEU A CA 1
ATOM 1565 C C . LEU A 1 201 ? -3.831 -10.274 17.304 1.00 97.19 201 LEU A C 1
ATOM 1567 O O . LEU A 1 201 ? -3.991 -10.482 18.502 1.00 97.19 201 LEU A O 1
ATOM 1571 N N . GLU A 1 202 ? -3.992 -9.066 16.764 1.00 97.62 202 GLU A N 1
ATOM 1572 C CA . GLU A 1 202 ? -4.204 -7.860 17.579 1.00 97.62 202 GLU A CA 1
ATOM 1573 C C . GLU A 1 202 ? -5.683 -7.549 17.810 1.00 97.62 202 GLU A C 1
ATOM 1575 O O . GLU A 1 202 ? -6.031 -6.905 18.798 1.00 97.62 202 GLU A O 1
ATOM 1580 N N . PHE A 1 203 ? -6.561 -7.994 16.906 1.00 96.38 203 PHE A N 1
ATOM 1581 C CA . PHE A 1 203 ? -7.983 -7.637 16.935 1.00 96.38 203 PHE A CA 1
ATOM 1582 C C . PHE A 1 203 ? -8.928 -8.842 16.861 1.00 96.38 203 PHE A C 1
ATOM 1584 O O . PHE A 1 203 ? -10.143 -8.660 16.844 1.00 96.38 203 PHE A O 1
ATOM 1591 N N . GLY A 1 204 ? -8.405 -10.070 16.801 1.00 95.88 204 GLY A N 1
ATOM 1592 C CA . GLY A 1 204 ? -9.227 -11.278 16.720 1.00 95.88 204 GLY A CA 1
ATOM 1593 C C . GLY A 1 204 ? -9.991 -11.418 15.400 1.00 95.88 204 GLY A C 1
ATOM 1594 O O . GLY A 1 204 ? -11.003 -12.122 15.355 1.00 95.88 204 GLY A O 1
ATOM 1595 N N . SER A 1 205 ? -9.535 -10.744 14.335 1.00 91.00 205 SER A N 1
ATOM 1596 C CA . SER A 1 205 ? -10.141 -10.870 13.004 1.00 91.00 205 SER A CA 1
ATOM 1597 C C . SER A 1 205 ? -10.123 -12.330 12.558 1.00 91.00 205 SER A C 1
ATOM 1599 O O . SER A 1 205 ? -9.160 -13.054 12.815 1.00 91.00 205 SER A O 1
ATOM 1601 N N . LYS A 1 206 ? -11.167 -12.775 11.858 1.00 86.88 206 LYS A N 1
ATOM 1602 C CA . LYS A 1 206 ? -11.199 -14.133 11.288 1.00 86.88 206 LYS A CA 1
ATOM 1603 C C . LYS A 1 206 ? -10.858 -14.061 9.812 1.00 86.88 206 LYS A C 1
ATOM 1605 O O . LYS A 1 206 ? -11.421 -13.232 9.108 1.00 86.88 206 LYS A O 1
ATOM 1610 N N . LEU A 1 207 ? -10.021 -14.978 9.320 1.00 85.75 207 LEU A N 1
ATOM 1611 C CA . LEU A 1 207 ? -9.629 -15.013 7.902 1.00 85.75 207 LEU A CA 1
ATOM 1612 C C . LEU A 1 207 ? -10.836 -14.943 6.954 1.00 85.75 207 LEU A C 1
ATOM 1614 O O . LEU A 1 207 ? -10.833 -14.145 6.028 1.00 85.75 207 LEU A O 1
ATOM 1618 N N . VAL A 1 208 ? -11.901 -15.696 7.249 1.00 83.62 208 VAL A N 1
ATOM 1619 C CA . VAL A 1 208 ? -13.140 -15.732 6.448 1.00 83.62 208 VAL A CA 1
ATOM 1620 C C . VAL A 1 208 ? -13.871 -14.384 6.347 1.00 83.62 208 VAL A C 1
ATOM 1622 O O . VAL A 1 208 ? -14.631 -14.154 5.405 1.00 83.62 208 VAL A O 1
ATOM 1625 N N . ASN A 1 209 ? -13.647 -13.486 7.309 1.00 83.00 209 ASN A N 1
ATOM 1626 C CA . ASN A 1 209 ? -14.231 -12.148 7.320 1.00 83.00 209 ASN A CA 1
ATOM 1627 C C . ASN A 1 209 ? -13.328 -11.120 6.633 1.00 83.00 209 ASN A C 1
ATOM 1629 O O . ASN A 1 209 ? -13.812 -10.057 6.245 1.00 83.00 209 ASN A O 1
ATOM 1633 N N . ILE A 1 210 ? -12.033 -11.413 6.483 1.00 83.56 210 ILE A N 1
ATOM 1634 C CA . ILE A 1 210 ? -11.079 -10.472 5.909 1.00 83.56 210 ILE A CA 1
ATOM 1635 C C . ILE A 1 210 ? -11.268 -10.412 4.394 1.00 83.56 210 ILE A C 1
ATOM 1637 O O . ILE A 1 210 ? -11.140 -11.393 3.659 1.00 83.56 210 ILE A O 1
ATOM 1641 N N . VAL A 1 211 ? -11.531 -9.203 3.924 1.00 84.56 211 VAL A N 1
ATOM 1642 C CA . VAL A 1 211 ? -11.608 -8.853 2.513 1.00 84.56 211 VAL A CA 1
ATOM 1643 C C . VAL A 1 211 ? -10.350 -8.088 2.140 1.00 84.56 211 VAL A C 1
ATOM 1645 O O . VAL A 1 211 ? -9.999 -7.116 2.808 1.00 84.56 211 VAL A O 1
ATOM 1648 N N . ALA A 1 212 ? -9.700 -8.498 1.052 1.00 85.19 212 ALA A N 1
ATOM 1649 C CA . ALA A 1 212 ? -8.508 -7.842 0.529 1.00 85.19 212 ALA A CA 1
ATOM 1650 C C . ALA A 1 212 ? -8.755 -7.264 -0.873 1.00 85.19 212 ALA A C 1
ATOM 1652 O O . ALA A 1 212 ? -9.389 -7.884 -1.731 1.00 85.19 212 ALA A O 1
ATOM 1653 N N . VAL A 1 213 ? -8.216 -6.074 -1.126 1.00 82.38 213 VAL A N 1
ATOM 1654 C CA . VAL A 1 213 ? -8.275 -5.386 -2.420 1.00 82.38 213 VAL A CA 1
ATOM 1655 C C . VAL A 1 213 ? -6.863 -5.022 -2.852 1.00 82.38 213 VAL A C 1
ATOM 1657 O O . VAL A 1 213 ? -6.135 -4.342 -2.129 1.00 82.38 213 VAL A O 1
ATOM 1660 N N . ILE A 1 214 ? -6.496 -5.442 -4.062 1.00 83.12 214 ILE A N 1
ATOM 1661 C CA . ILE A 1 214 ? -5.247 -5.047 -4.716 1.00 83.12 214 ILE A CA 1
ATOM 1662 C C . ILE A 1 214 ? -5.537 -3.819 -5.576 1.00 83.12 214 ILE A C 1
ATOM 1664 O O . ILE A 1 214 ? -6.340 -3.886 -6.510 1.00 83.12 214 ILE A O 1
ATOM 1668 N N . GLY A 1 215 ? -4.890 -2.698 -5.271 1.00 80.88 215 GLY A N 1
ATOM 1669 C CA . GLY A 1 215 ? -5.066 -1.477 -6.047 1.00 80.88 215 GLY A CA 1
ATOM 1670 C C . GLY A 1 215 ? -4.200 -1.396 -7.308 1.00 80.88 215 GLY A C 1
ATOM 1671 O O . GLY A 1 215 ? -3.493 -2.341 -7.672 1.00 80.88 215 GLY A O 1
ATOM 1672 N N . PRO A 1 216 ? -4.252 -0.250 -8.009 1.00 80.88 216 PRO A N 1
ATOM 1673 C CA . PRO A 1 216 ? -3.464 -0.010 -9.212 1.00 80.88 216 PRO A CA 1
ATOM 1674 C C . PRO A 1 216 ? -1.959 -0.151 -8.962 1.00 80.88 216 PRO A C 1
ATOM 1676 O O . PRO A 1 216 ? -1.414 0.417 -8.022 1.00 80.88 216 PRO A O 1
ATOM 1679 N N . SER A 1 217 ? -1.282 -0.876 -9.846 1.00 84.94 217 SER A N 1
ATOM 1680 C CA . SER A 1 217 ? 0.162 -1.116 -9.785 1.00 84.94 217 SER A CA 1
ATOM 1681 C C . SER A 1 217 ? 0.739 -1.408 -11.167 1.00 84.94 217 SER A C 1
ATOM 1683 O O . SER A 1 217 ? -0.002 -1.494 -12.153 1.00 84.94 217 SER A O 1
ATOM 1685 N N . VAL A 1 218 ? 2.047 -1.614 -11.267 1.00 87.25 218 VAL A N 1
ATOM 1686 C CA . VAL A 1 218 ? 2.645 -2.126 -12.501 1.00 87.25 218 VAL A CA 1
ATOM 1687 C C . VAL A 1 218 ? 2.116 -3.537 -12.806 1.00 87.25 218 VAL A C 1
ATOM 1689 O O . VAL A 1 218 ? 1.872 -4.344 -11.910 1.00 87.25 218 VAL A O 1
ATOM 1692 N N . GLY A 1 219 ? 1.862 -3.810 -14.085 1.00 83.44 219 GLY A N 1
ATOM 1693 C CA . GLY A 1 219 ? 1.363 -5.103 -14.555 1.00 83.44 219 GLY A CA 1
ATOM 1694 C C . GLY A 1 219 ? 2.445 -5.963 -15.217 1.00 83.44 219 GLY A C 1
ATOM 1695 O O . GLY A 1 219 ? 3.511 -5.452 -15.585 1.00 83.44 219 GLY A O 1
ATOM 1696 N N . PRO A 1 220 ? 2.137 -7.243 -15.497 1.00 85.25 220 PRO A N 1
ATOM 1697 C CA . PRO A 1 220 ? 3.069 -8.180 -16.129 1.00 85.25 220 PRO A CA 1
ATOM 1698 C C . PRO A 1 220 ? 3.442 -7.798 -17.563 1.00 85.25 220 PRO A C 1
ATOM 1700 O O . PRO A 1 220 ? 4.350 -8.386 -18.137 1.00 85.25 220 PRO A O 1
ATOM 1703 N N . CYS A 1 221 ? 2.752 -6.835 -18.183 1.00 84.81 221 CYS A N 1
ATOM 1704 C CA . CYS A 1 221 ? 3.117 -6.321 -19.503 1.00 84.81 221 CYS A CA 1
ATOM 1705 C C . CYS A 1 221 ? 4.474 -5.613 -19.516 1.00 84.81 221 CYS A C 1
ATOM 1707 O O . CYS A 1 221 ? 5.041 -5.402 -20.584 1.00 84.81 221 CYS A O 1
ATOM 1709 N N . CYS A 1 222 ? 4.907 -5.124 -18.352 1.00 85.50 222 CYS A N 1
ATOM 1710 C CA . CYS A 1 222 ? 5.799 -3.977 -18.299 1.00 85.50 222 CYS A CA 1
ATOM 1711 C C . CYS A 1 222 ? 6.737 -3.994 -17.084 1.00 85.50 222 CYS A C 1
ATOM 1713 O O . CYS A 1 222 ? 7.751 -3.301 -17.102 1.00 85.50 222 CYS A O 1
ATOM 1715 N N . PHE A 1 223 ? 6.429 -4.778 -16.044 1.00 92.44 223 PHE A N 1
ATOM 1716 C CA . PHE A 1 223 ? 7.359 -5.015 -14.947 1.00 92.44 223 PHE A CA 1
ATOM 1717 C C . PHE A 1 223 ? 8.365 -6.096 -15.333 1.00 92.44 223 PHE A C 1
ATOM 1719 O O . PHE A 1 223 ? 7.988 -7.242 -15.577 1.00 92.44 223 PHE A O 1
ATOM 1726 N N . THR A 1 224 ? 9.640 -5.719 -15.393 1.00 94.31 224 THR A N 1
ATOM 1727 C CA . THR A 1 224 ? 10.744 -6.625 -15.724 1.00 94.31 224 THR A CA 1
ATOM 1728 C C . THR A 1 224 ? 11.822 -6.570 -14.659 1.00 94.31 224 THR A C 1
ATOM 1730 O O . THR A 1 224 ? 12.133 -5.485 -14.163 1.00 94.31 224 THR A O 1
ATOM 1733 N N . MET A 1 225 ? 12.444 -7.707 -14.376 1.00 93.06 225 MET A N 1
ATOM 1734 C CA . MET A 1 225 ? 13.542 -7.821 -13.413 1.00 93.06 225 MET A CA 1
ATOM 1735 C C . MET A 1 225 ? 14.737 -8.539 -14.040 1.00 93.06 225 MET A C 1
ATOM 1737 O O . MET A 1 225 ? 14.685 -8.936 -15.199 1.00 93.06 225 MET A O 1
ATOM 1741 N N . GLU A 1 226 ? 15.831 -8.675 -13.298 1.00 94.81 226 GLU A N 1
ATOM 1742 C CA . GLU A 1 226 ? 16.916 -9.573 -13.693 1.00 94.81 226 GLU A CA 1
ATOM 1743 C C . GLU A 1 226 ? 16.510 -11.038 -13.468 1.00 94.81 226 GLU A C 1
ATOM 1745 O O . GLU A 1 226 ? 15.752 -11.323 -12.531 1.00 94.81 226 GLU A O 1
ATOM 1750 N N . PRO A 1 227 ? 17.021 -11.989 -14.273 1.00 93.88 227 PRO A N 1
ATOM 1751 C CA . PRO A 1 227 ? 16.610 -13.388 -14.192 1.00 93.88 227 PRO A CA 1
ATOM 1752 C C . PRO A 1 227 ? 16.781 -14.022 -12.810 1.00 93.88 227 PRO A C 1
ATOM 1754 O O . PRO A 1 227 ? 15.958 -14.837 -12.401 1.00 93.88 227 PRO A O 1
ATOM 1757 N N . HIS A 1 228 ? 17.828 -13.645 -12.070 1.00 92.88 228 HIS A N 1
ATOM 1758 C CA . HIS A 1 228 ? 18.065 -14.185 -10.734 1.00 92.88 228 HIS A CA 1
ATOM 1759 C C . HIS A 1 228 ? 16.937 -13.826 -9.757 1.00 92.88 228 HIS A C 1
ATOM 1761 O O . HIS A 1 228 ? 16.388 -14.730 -9.137 1.00 92.88 228 HIS A O 1
ATOM 1767 N N . SER A 1 229 ? 16.527 -12.556 -9.696 1.00 92.81 229 SER A N 1
ATOM 1768 C CA . SER A 1 229 ? 15.419 -12.120 -8.835 1.00 92.81 229 SER A CA 1
ATOM 1769 C C . SER A 1 229 ? 14.056 -12.604 -9.332 1.00 92.81 229 SER A C 1
ATOM 1771 O O . SER A 1 229 ? 13.176 -12.902 -8.532 1.00 92.81 229 SER A O 1
ATOM 1773 N N . ALA A 1 230 ? 13.858 -12.716 -10.649 1.00 94.06 230 ALA A N 1
ATOM 1774 C CA . ALA A 1 230 ? 12.604 -13.230 -11.200 1.00 94.06 230 ALA A CA 1
ATOM 1775 C C . ALA A 1 230 ? 12.345 -14.695 -10.791 1.00 94.06 230 ALA A C 1
ATOM 1777 O O . ALA A 1 230 ? 11.198 -15.056 -10.533 1.00 94.06 230 ALA A O 1
ATOM 1778 N N . ARG A 1 231 ? 13.390 -15.523 -10.629 1.00 93.69 231 ARG A N 1
ATOM 1779 C CA . ARG A 1 231 ? 13.244 -16.912 -10.151 1.00 93.69 231 ARG A CA 1
ATOM 1780 C C . ARG A 1 231 ? 12.573 -17.023 -8.779 1.00 93.69 231 ARG A C 1
ATOM 1782 O O . ARG A 1 231 ? 11.844 -17.985 -8.551 1.00 93.69 231 ARG A O 1
ATOM 1789 N N . GLU A 1 232 ? 12.745 -16.038 -7.897 1.00 94.06 232 GLU A N 1
ATOM 1790 C CA . GLU A 1 232 ? 12.064 -16.021 -6.594 1.00 94.06 232 GLU A CA 1
ATOM 1791 C C . GLU A 1 232 ? 10.534 -15.975 -6.752 1.00 94.06 232 GLU A C 1
ATOM 1793 O O . GLU A 1 232 ? 9.804 -16.619 -6.002 1.00 94.06 232 GLU A O 1
ATOM 1798 N N . PHE A 1 233 ? 10.038 -15.289 -7.785 1.00 93.00 233 PHE A N 1
ATOM 1799 C CA . PHE A 1 233 ? 8.612 -15.233 -8.105 1.00 93.00 233 PHE A CA 1
ATOM 1800 C C . PHE A 1 233 ? 8.109 -16.508 -8.783 1.00 93.00 233 PHE A C 1
ATOM 1802 O O . PHE A 1 233 ? 6.989 -16.940 -8.510 1.00 93.00 233 PHE A O 1
ATOM 1809 N N . GLN A 1 234 ? 8.937 -17.141 -9.617 1.00 91.56 234 GLN A N 1
ATOM 1810 C CA . GLN A 1 234 ? 8.610 -18.433 -10.225 1.00 91.56 234 GLN A CA 1
ATOM 1811 C C . GLN A 1 234 ? 8.424 -19.527 -9.159 1.00 91.56 234 GLN A C 1
ATOM 1813 O O . GLN A 1 234 ? 7.555 -20.384 -9.304 1.00 91.56 234 GLN A O 1
ATOM 1818 N N . ALA A 1 235 ? 9.186 -19.458 -8.060 1.00 90.44 235 ALA A N 1
ATOM 1819 C CA . ALA A 1 235 ? 9.043 -20.359 -6.917 1.00 90.44 235 ALA A CA 1
ATOM 1820 C C . ALA A 1 235 ? 7.727 -20.159 -6.137 1.00 90.44 235 ALA A C 1
ATOM 1822 O O . ALA A 1 235 ? 7.263 -21.090 -5.483 1.00 90.44 235 ALA A O 1
ATOM 1823 N N . ILE A 1 236 ? 7.111 -18.970 -6.208 1.00 90.06 236 ILE A N 1
ATOM 1824 C CA . ILE A 1 236 ? 5.775 -18.716 -5.639 1.00 90.06 236 ILE A CA 1
ATOM 1825 C C . ILE A 1 236 ? 4.694 -19.346 -6.522 1.00 90.06 236 ILE A C 1
ATOM 1827 O O . ILE A 1 236 ? 3.778 -19.997 -6.019 1.00 90.06 236 ILE A O 1
ATOM 1831 N N . HIS A 1 237 ? 4.770 -19.113 -7.833 1.00 91.25 237 HIS A N 1
ATOM 1832 C CA . HIS A 1 237 ? 3.887 -19.722 -8.821 1.00 91.25 237 HIS A CA 1
ATOM 1833 C C . HIS A 1 237 ? 4.550 -19.671 -10.206 1.00 91.25 237 HIS A C 1
ATOM 1835 O O . HIS A 1 237 ? 5.077 -18.616 -10.569 1.00 91.25 237 HIS A O 1
ATOM 1841 N N . PRO A 1 238 ? 4.489 -20.742 -11.019 1.00 89.12 238 PRO A N 1
ATOM 1842 C CA . PRO A 1 238 ? 5.144 -20.775 -12.328 1.00 89.12 238 PRO A CA 1
ATOM 1843 C C . PRO A 1 238 ? 4.685 -19.635 -13.253 1.00 89.12 238 PRO A C 1
ATOM 1845 O O . PRO A 1 238 ? 5.519 -18.998 -13.892 1.00 89.12 238 PRO A O 1
ATOM 1848 N N . ASP A 1 239 ? 3.390 -19.300 -13.240 1.00 92.31 239 ASP A N 1
ATOM 1849 C CA . ASP A 1 239 ? 2.825 -18.220 -14.071 1.00 92.31 239 ASP A CA 1
ATOM 1850 C C . ASP A 1 239 ? 3.201 -16.800 -13.613 1.00 92.31 239 ASP A C 1
ATOM 1852 O O . ASP A 1 239 ? 2.898 -15.828 -14.308 1.00 92.31 239 ASP A O 1
ATOM 1856 N N . CYS A 1 240 ? 3.869 -16.639 -12.463 1.00 93.12 240 CYS A N 1
ATOM 1857 C CA . CYS A 1 240 ? 4.348 -15.325 -12.029 1.00 93.12 240 CYS A CA 1
ATOM 1858 C C . CYS A 1 240 ? 5.433 -14.766 -12.951 1.00 93.12 240 CYS A C 1
ATOM 1860 O O . CYS A 1 240 ? 5.718 -13.573 -12.876 1.00 93.12 240 CYS A O 1
ATOM 1862 N N . VAL A 1 241 ? 6.071 -15.590 -13.786 1.00 95.50 241 VAL A N 1
ATOM 1863 C CA . VAL A 1 241 ? 7.171 -15.151 -14.646 1.00 95.50 241 VAL A CA 1
ATOM 1864 C C . VAL A 1 241 ? 6.945 -15.595 -16.080 1.00 95.50 241 VAL A C 1
ATOM 1866 O O . VAL A 1 241 ? 6.648 -16.753 -16.351 1.00 95.50 241 VAL A O 1
ATOM 1869 N N . ARG A 1 242 ? 7.135 -14.668 -17.021 1.00 94.25 242 ARG A N 1
ATOM 1870 C CA . ARG A 1 242 ? 7.083 -14.940 -18.461 1.00 94.25 242 ARG A CA 1
ATOM 1871 C C . ARG A 1 242 ? 8.427 -14.629 -19.102 1.00 94.25 242 ARG A C 1
ATOM 1873 O O . ARG A 1 242 ? 9.054 -13.621 -18.772 1.00 94.25 242 ARG A O 1
ATOM 1880 N N . ASN A 1 243 ? 8.818 -15.462 -20.065 1.00 92.88 243 ASN A N 1
ATOM 1881 C CA . ASN A 1 243 ? 10.088 -15.372 -20.791 1.00 92.88 243 ASN A CA 1
ATOM 1882 C C . ASN A 1 243 ? 11.298 -15.429 -19.845 1.00 92.88 243 ASN A C 1
ATOM 1884 O O . ASN A 1 243 ? 12.106 -14.504 -19.811 1.00 92.88 243 ASN A O 1
ATOM 1888 N N . MET A 1 244 ? 11.406 -16.503 -19.058 1.00 91.31 244 MET A N 1
ATOM 1889 C CA . MET A 1 244 ? 12.471 -16.676 -18.061 1.00 91.31 244 MET A CA 1
ATOM 1890 C C . MET A 1 244 ? 13.884 -16.669 -18.680 1.00 91.31 244 MET A C 1
ATOM 1892 O O . MET A 1 244 ? 14.833 -16.225 -18.042 1.00 91.31 244 MET A O 1
ATOM 1896 N N . ASP A 1 245 ? 14.017 -17.069 -19.944 1.00 91.75 245 ASP A N 1
ATOM 1897 C CA . ASP A 1 245 ? 15.299 -17.061 -20.664 1.00 91.75 245 ASP A CA 1
ATOM 1898 C C . ASP A 1 245 ? 15.688 -15.670 -21.208 1.00 91.75 245 ASP A C 1
ATOM 1900 O O . ASP A 1 245 ? 16.786 -15.477 -21.727 1.00 91.75 245 ASP A O 1
ATOM 1904 N N . SER A 1 246 ? 14.803 -14.671 -21.091 1.00 92.75 246 SER A N 1
ATOM 1905 C CA . SER A 1 246 ? 15.093 -13.280 -21.460 1.00 92.75 246 SER A CA 1
ATOM 1906 C C . SER A 1 246 ? 16.105 -12.656 -20.491 1.00 92.75 246 SER A C 1
ATOM 1908 O O . SER A 1 246 ? 16.015 -12.901 -19.288 1.00 92.75 246 SER A O 1
ATOM 1910 N N . PRO A 1 247 ? 16.982 -11.732 -20.936 1.00 93.50 247 PRO A N 1
ATOM 1911 C CA . PRO A 1 247 ? 17.784 -10.915 -20.018 1.00 93.50 247 PRO A CA 1
ATOM 1912 C C . PRO A 1 247 ? 16.919 -10.038 -19.094 1.00 93.50 247 PRO A C 1
ATOM 1914 O O . PRO A 1 247 ? 17.396 -9.544 -18.073 1.00 93.50 247 PRO A O 1
ATOM 1917 N N . ARG A 1 248 ? 15.647 -9.816 -19.457 1.00 94.31 248 ARG A N 1
ATOM 1918 C CA . ARG A 1 248 ? 14.653 -9.061 -18.683 1.00 94.31 248 ARG A CA 1
ATOM 1919 C C . ARG A 1 248 ? 13.306 -9.801 -18.701 1.00 94.31 248 ARG A C 1
ATOM 1921 O O . ARG A 1 248 ? 12.437 -9.444 -19.501 1.00 94.31 248 ARG A O 1
ATOM 1928 N N . PRO A 1 249 ? 13.125 -10.851 -17.882 1.00 95.75 249 PRO A N 1
ATOM 1929 C CA . PRO A 1 249 ? 11.856 -11.562 -17.769 1.00 95.75 249 PRO A CA 1
ATOM 1930 C C . PRO A 1 249 ? 10.762 -10.648 -17.228 1.00 95.75 249 PRO A C 1
ATOM 1932 O O . PRO A 1 249 ? 11.026 -9.755 -16.416 1.00 95.75 249 PRO A O 1
ATOM 1935 N N . TYR A 1 250 ? 9.527 -10.897 -17.654 1.00 95.69 250 TYR A N 1
ATOM 1936 C CA . TYR A 1 250 ? 8.359 -10.181 -17.154 1.00 95.69 250 TYR A CA 1
ATOM 1937 C C . TYR A 1 250 ? 7.836 -10.852 -15.892 1.00 95.69 250 TYR A C 1
ATOM 1939 O O . TYR A 1 250 ? 7.647 -12.067 -15.888 1.00 95.69 250 TYR A O 1
ATOM 1947 N N . VAL A 1 251 ? 7.555 -10.067 -14.854 1.00 94.94 251 VAL A N 1
ATOM 1948 C CA . VAL A 1 251 ? 7.103 -10.578 -13.553 1.00 94.94 251 VAL A CA 1
ATOM 1949 C C . VAL A 1 251 ? 5.701 -10.056 -13.233 1.00 94.94 251 VAL A C 1
ATOM 1951 O O . VAL A 1 251 ? 5.443 -8.852 -13.284 1.00 94.94 251 VAL A O 1
ATOM 1954 N N . ASP A 1 252 ? 4.790 -10.960 -12.882 1.00 93.69 252 ASP A N 1
ATOM 1955 C CA . ASP A 1 252 ? 3.464 -10.651 -12.355 1.00 93.69 252 ASP A CA 1
ATOM 1956 C C . ASP A 1 252 ? 3.491 -10.602 -10.822 1.00 93.69 252 ASP A C 1
ATOM 1958 O O . ASP A 1 252 ? 3.192 -11.572 -10.121 1.00 93.69 252 ASP A O 1
ATOM 1962 N N . ILE A 1 253 ? 3.846 -9.435 -10.284 1.00 89.75 253 ILE A N 1
ATOM 1963 C CA . ILE A 1 253 ? 3.842 -9.215 -8.833 1.00 89.75 253 ILE A CA 1
ATOM 1964 C C . ILE A 1 253 ? 2.432 -9.270 -8.232 1.00 89.75 253 ILE A C 1
ATOM 1966 O O . ILE A 1 253 ? 2.297 -9.592 -7.057 1.00 89.75 253 ILE A O 1
ATOM 1970 N N . ARG A 1 254 ? 1.378 -9.017 -9.025 1.00 88.12 254 ARG A N 1
ATOM 1971 C CA . ARG A 1 254 ? -0.006 -9.078 -8.536 1.00 88.12 254 ARG A CA 1
ATOM 1972 C C . ARG A 1 254 ? -0.399 -10.521 -8.270 1.00 88.12 254 ARG A C 1
ATOM 1974 O O . ARG A 1 254 ? -0.911 -10.818 -7.192 1.00 88.12 254 ARG A O 1
ATOM 1981 N N . LEU A 1 255 ? -0.107 -11.409 -9.223 1.00 87.81 255 LEU A N 1
ATOM 1982 C CA . LEU A 1 255 ? -0.315 -12.844 -9.054 1.00 87.81 255 LEU A CA 1
ATOM 1983 C C . LEU A 1 255 ? 0.501 -13.377 -7.876 1.00 87.81 255 LEU A C 1
ATOM 1985 O O . LEU A 1 255 ? -0.039 -14.104 -7.044 1.00 87.81 255 LEU A O 1
ATOM 1989 N N . ALA A 1 256 ? 1.766 -12.968 -7.761 1.00 90.12 256 ALA A N 1
ATOM 1990 C CA . ALA A 1 256 ? 2.620 -13.378 -6.656 1.00 90.12 256 ALA A CA 1
ATOM 1991 C C . ALA A 1 256 ? 2.025 -13.001 -5.294 1.00 90.12 256 ALA A C 1
ATOM 1993 O O . ALA A 1 256 ? 1.916 -13.864 -4.427 1.00 90.12 256 ALA A O 1
ATOM 1994 N N . THR A 1 257 ? 1.572 -11.756 -5.113 1.00 88.00 257 THR A N 1
ATOM 1995 C CA . THR A 1 257 ? 0.906 -11.332 -3.873 1.00 88.00 257 THR A CA 1
ATOM 1996 C C . THR A 1 257 ? -0.380 -12.115 -3.608 1.00 88.00 257 THR A C 1
ATOM 1998 O O . THR A 1 257 ? -0.611 -12.547 -2.483 1.00 88.00 257 THR A O 1
ATOM 2001 N N . SER A 1 258 ? -1.215 -12.356 -4.624 1.00 83.06 258 SER A N 1
ATOM 2002 C CA . SER A 1 258 ? -2.412 -13.192 -4.456 1.00 83.06 258 SER A CA 1
ATOM 2003 C C . SER A 1 258 ? -2.065 -14.631 -4.049 1.00 83.06 258 SER A C 1
ATOM 2005 O O . SER A 1 258 ? -2.761 -15.234 -3.230 1.00 83.06 258 SER A O 1
ATOM 2007 N N . CYS A 1 259 ? -0.979 -15.193 -4.583 1.00 81.44 259 CYS A N 1
ATOM 2008 C CA . CYS A 1 259 ? -0.508 -16.525 -4.217 1.00 81.44 259 CYS A CA 1
ATOM 2009 C C . CYS A 1 259 ? 0.092 -16.569 -2.809 1.00 81.44 259 CYS A C 1
ATOM 2011 O O . CYS A 1 259 ? -0.188 -17.517 -2.081 1.00 81.44 259 CYS A O 1
ATOM 2013 N N . THR A 1 260 ? 0.857 -15.563 -2.375 1.00 75.88 260 THR A N 1
ATOM 2014 C CA . THR A 1 260 ? 1.402 -15.549 -1.006 1.00 75.88 260 THR A CA 1
ATOM 2015 C C . THR A 1 260 ? 0.318 -15.396 0.054 1.00 75.88 260 THR A C 1
ATOM 2017 O O . THR A 1 260 ? 0.467 -15.962 1.133 1.00 75.88 260 THR A O 1
ATOM 2020 N N . CYS A 1 261 ? -0.799 -14.735 -0.268 1.00 67.88 261 CYS A N 1
ATOM 2021 C CA . CYS A 1 261 ? -1.981 -14.698 0.595 1.00 67.88 261 CYS A CA 1
ATOM 2022 C C . CYS A 1 261 ? -2.718 -16.038 0.720 1.00 67.88 261 CYS A C 1
ATOM 2024 O O . CYS A 1 261 ? -3.526 -16.195 1.627 1.00 67.88 261 CYS A O 1
ATOM 2026 N N . THR A 1 262 ? -2.502 -16.980 -0.203 1.00 62.25 262 THR A N 1
ATOM 2027 C CA . THR A 1 262 ? -3.343 -18.183 -0.310 1.00 62.25 262 THR A CA 1
ATOM 2028 C C . THR A 1 262 ? -2.571 -19.483 -0.110 1.00 62.25 262 THR A C 1
ATOM 2030 O O . THR A 1 262 ? -3.125 -20.417 0.453 1.00 62.25 262 THR A O 1
ATOM 2033 N N . ASN A 1 263 ? -1.303 -19.562 -0.514 1.00 49.91 263 ASN A N 1
ATOM 2034 C CA . ASN A 1 263 ? -0.599 -20.834 -0.701 1.00 49.91 263 ASN A CA 1
ATOM 2035 C C . ASN A 1 263 ? 0.788 -20.912 -0.034 1.00 49.91 263 ASN A C 1
ATOM 2037 O O . ASN A 1 263 ? 1.551 -21.810 -0.380 1.00 49.91 263 ASN A O 1
ATOM 2041 N N . ASN A 1 264 ? 1.173 -20.012 0.881 1.00 43.38 264 ASN A N 1
ATOM 2042 C CA . ASN A 1 264 ? 2.525 -20.066 1.452 1.00 43.38 264 ASN A CA 1
ATOM 2043 C C . ASN A 1 264 ? 2.610 -20.929 2.731 1.00 43.38 264 ASN A C 1
ATOM 2045 O O . ASN A 1 264 ? 2.171 -20.471 3.789 1.00 43.38 264 ASN A O 1
ATOM 2049 N N . PRO A 1 265 ? 3.254 -22.117 2.692 1.00 37.16 265 PRO A N 1
ATOM 2050 C CA . PRO A 1 265 ? 3.416 -22.964 3.867 1.00 37.16 265 PRO A CA 1
ATOM 2051 C C . PRO A 1 265 ? 4.261 -22.320 4.984 1.00 37.16 265 PRO A C 1
ATOM 2053 O O . PRO A 1 265 ? 4.105 -22.698 6.145 1.00 37.16 265 PRO A O 1
ATOM 2056 N N . LYS A 1 266 ? 5.111 -21.320 4.678 1.00 35.12 266 LYS A N 1
ATOM 2057 C CA . LYS A 1 266 ? 5.922 -20.595 5.683 1.00 35.12 266 LYS A CA 1
ATOM 2058 C C . LYS A 1 266 ? 5.107 -19.705 6.625 1.00 35.12 266 LYS A C 1
ATOM 2060 O O . LYS A 1 266 ? 5.618 -19.328 7.672 1.00 35.12 266 LYS A O 1
ATOM 2065 N N . TYR A 1 267 ? 3.870 -19.377 6.263 1.00 37.19 267 TYR A N 1
ATOM 2066 C CA . TYR A 1 267 ? 2.977 -18.535 7.065 1.00 37.19 267 TYR A CA 1
ATOM 2067 C C . TYR A 1 267 ? 1.618 -19.207 7.281 1.00 37.19 267 TYR A C 1
ATOM 2069 O O . TYR A 1 267 ? 0.620 -18.527 7.508 1.00 37.19 267 TYR A O 1
ATOM 2077 N N . THR A 1 268 ? 1.588 -20.544 7.204 1.00 26.81 268 THR A N 1
ATOM 2078 C CA . THR A 1 268 ? 0.420 -21.350 7.571 1.00 26.81 268 THR A CA 1
ATOM 2079 C C . THR A 1 268 ? 0.062 -21.027 9.013 1.00 26.81 268 THR A C 1
ATOM 2081 O O . THR A 1 268 ? 0.815 -21.354 9.932 1.00 26.81 268 THR A O 1
ATOM 2084 N N . LEU A 1 269 ? -1.076 -20.364 9.207 1.00 27.95 269 LEU A N 1
ATOM 2085 C CA . LEU A 1 269 ? -1.694 -20.262 10.517 1.00 27.95 269 LEU A CA 1
ATOM 2086 C C . LEU A 1 269 ? -1.947 -21.683 11.024 1.00 27.95 269 LEU A C 1
ATOM 2088 O O . LEU A 1 269 ? -2.491 -22.531 10.314 1.00 27.95 269 LEU A O 1
ATOM 2092 N N . VAL A 1 270 ? -1.447 -21.919 12.233 1.00 24.56 270 VAL A N 1
ATOM 2093 C CA . VAL A 1 270 ? -1.653 -23.111 13.054 1.00 24.56 270 VAL A CA 1
ATOM 2094 C C . VAL A 1 270 ? -3.121 -23.536 12.964 1.00 24.56 270 VAL A C 1
ATOM 2096 O O . VAL A 1 270 ? -4.008 -22.694 13.106 1.00 24.56 270 VAL A O 1
ATOM 2099 N N . ARG A 1 271 ? -3.339 -24.823 12.662 1.00 24.31 271 ARG A N 1
ATOM 2100 C CA . ARG A 1 271 ? -4.661 -25.463 12.675 1.00 24.31 271 ARG A CA 1
ATOM 2101 C C . ARG A 1 271 ? -5.365 -25.272 14.011 1.00 24.31 271 ARG A C 1
ATOM 2103 O O . ARG A 1 271 ? -4.672 -25.410 15.042 1.00 24.31 271 ARG A O 1
#

Sequence (271 aa):
NKHLKQITLYKNDLRFLFFFKEHTVNVYQMFCINQTFYTNVQLQLKPQKYSITFFLILQTHSISNSTDCFSHGFTKRTGGISSISTLSSLNLFSSSRRRDSTAVVAENLRRLGLQAGFEPHQFHLAKVNHASDVWVMSKPAPESYDGIVTNQPGVVIAAPGADCMPLLFTDPVAKVIGAAHAGWKGTLLGIAMATVNAMVLEFGSKLVNIVAVIGPSVGPCCFTMEPHSAREFQAIHPDCVRNMDSPRPYVDIRLATSCTCTNNPKYTLVR

Radius of gyration: 18.16 Å; Cα contacts (8 Å, |Δi|>4): 602; chains: 1; bounding box: 48×49×41 Å

Secondary structure (DSSP, 8-state):
----EEEEEEETTEEEEEEE--SSS-------S-S---B-----PPP--S-EEEEEEE----SSS-----EEEE--S-SS---STTT-S-----BTTB---HHHHHHHHHHHHHHHT--GGGEEE----SS--EEETTSPPPS--SEEEE--TTEEEEEEESSSEEEEEEETTTTEEEEEEE-HHHHHTTHHHHHHHHHHHHH---GGG-EEEE-S---TTT-B--HHHHHHHHHH-GGGEE-TTSSS-EE-HHHHHHHHHHH-GGG----

Organism: Astyanax mexicanus (NCBI:txid7994)

Foldseek 3Di:
DPFWAWDWDDFQLEIEIEIDDDDDWDFPWDPDPPDDDDDDDDDDDDDDFAWWWFKWAQADDDDDDDDQDTTTGTTDLPDFCDPPPRSPDQHQDADPVRDDDPVRNQRSLCRVCVVRVADSVLEAEFQAPQAQAEDEPVDPDDNGDFKYKYLDHRHMYIYIARQWKWKWKAQSVLSMIMIGTGDLSRLLNLNVLSRVVCCCVVRVGDNNRMYMYIDDHDALVDDWDALVSQVSLCVLPVVQWDPSVDRTIGGGSVVSSVSSSHPDPVSPDDD